Protein AF-A0A7C9G826-F1 (afdb_monomer)

Mean predicted aligned error: 15.51 Å

Radius of gyration: 28.63 Å; Cα contacts (8 Å, |Δi|>4): 179; chains: 1; bounding box: 63×24×76 Å

Sequence (197 aa):
MINAVAIVKDGANTIVIVPDIDTANALAKRHKQSFIIEIPADADFIADGRWAPYRPDFEHLQIDPSLKNYFWIKTVESVHAEILNERLAALSIYTDSLYQPSQAKYSEAERQSWITQEREAEAWLGDSSISTPVIDLYCNDDKTRFCQKVLDKARKHKSSLFIVAASQRVRGALESFSLDDLYHADIQLMLQGELNA

pLDDT: mean 71.68, std 17.46, range [33.0, 95.5]

Secondary structure (DSSP, 8-state):
---EEEEE-SSS-EEEEESSHHHHHHHHHHSSSEEEEE--TT---EETTEE-------TTS---HHHHHHHHHHHHHHHHHHHHHHHHHHHHHHHHHHHHHHHTT--HHHHHHHHHHHHHHHHHHH-TTS--HHHHTT-SS-HHHHHHHHHHHHHHHHHHHHHHHHHHHHHHHHHH--HHHHHH--HHHHHHHHHH-

Foldseek 3Di:
DQFKKKFAPPVVRDTDGDRDDVVNVVRCVVRVDMDMQGCPPVQQDDDPNDTDRRQGPCVPPPDDPVVSVVVVVVSQVVLLVVLLVVLLVVLVVVLCVLQVVPPVPDDPVRLVLLVLLLVLLVVCVVPVPDDRVSLVVPDPDDSPVSSVVSNVVNVVNVLSVQSVVLSVVVSVVSVVDRSRCSVVDDSVVSSVVSSVD

Solvent-accessible surface area (backbone atoms only — not comparable to full-atom values): 11409 Å² total; per-residue (Å²): 123,73,37,18,34,23,38,35,59,78,88,78,60,50,75,47,82,30,63,34,55,68,60,22,49,54,51,34,71,74,31,93,46,50,50,76,48,78,47,60,97,68,42,82,47,63,60,94,89,41,86,45,80,66,71,78,86,51,86,89,47,98,64,59,69,70,56,57,53,49,51,52,52,53,52,53,53,51,53,40,53,51,52,49,50,52,53,52,49,52,43,50,54,52,49,44,68,72,37,48,82,66,52,82,77,58,53,71,68,55,55,55,49,42,58,54,40,33,54,36,28,55,47,29,75,75,37,78,85,53,84,38,77,69,50,61,76,74,52,89,72,63,55,69,65,46,30,53,52,43,44,56,51,43,50,56,51,52,55,48,54,46,52,57,55,32,48,54,53,51,49,58,50,58,77,69,47,52,65,71,52,56,74,70,58,52,61,66,60,53,48,51,50,53,74,75,109

Structure (mmCIF, N/CA/C/O backbone):
data_AF-A0A7C9G826-F1
#
_entry.id   AF-A0A7C9G826-F1
#
loop_
_atom_site.group_PDB
_atom_site.id
_atom_site.type_symbol
_atom_site.label_atom_id
_atom_site.label_alt_id
_atom_site.label_comp_id
_atom_site.label_asym_id
_atom_site.label_entity_id
_atom_site.label_seq_id
_atom_site.pdbx_PDB_ins_code
_atom_site.Cartn_x
_atom_site.Cartn_y
_atom_site.Cartn_z
_atom_site.occupancy
_atom_site.B_iso_or_equiv
_atom_site.auth_seq_id
_atom_site.auth_comp_id
_atom_site.auth_asym_id
_atom_site.auth_atom_id
_atom_site.pdbx_PDB_model_num
ATOM 1 N N . MET A 1 1 ? 19.368 9.281 -17.470 1.00 44.78 1 MET A N 1
ATOM 2 C CA . MET A 1 1 ? 19.317 9.282 -18.943 1.00 44.78 1 MET A CA 1
ATOM 3 C C . MET A 1 1 ? 20.609 8.661 -19.450 1.00 44.78 1 MET A C 1
ATOM 5 O O . MET A 1 1 ? 21.672 9.153 -19.090 1.00 44.78 1 MET A O 1
ATOM 9 N N . ILE A 1 2 ? 20.521 7.517 -20.133 1.00 43.50 2 ILE A N 1
ATOM 10 C CA . ILE A 1 2 ? 21.661 6.845 -20.776 1.00 43.50 2 ILE A CA 1
ATOM 11 C C . ILE A 1 2 ? 21.684 7.353 -22.215 1.00 43.50 2 ILE A C 1
ATOM 13 O O . ILE A 1 2 ? 20.773 7.035 -22.972 1.00 43.50 2 ILE A O 1
ATOM 17 N N . ASN A 1 3 ? 22.688 8.147 -22.581 1.00 49.38 3 ASN A N 1
ATOM 18 C CA . ASN A 1 3 ? 22.673 8.854 -23.868 1.00 49.38 3 ASN A CA 1
ATOM 19 C C . ASN A 1 3 ? 23.533 8.181 -24.953 1.00 49.38 3 ASN A C 1
ATOM 21 O O . ASN A 1 3 ? 23.462 8.569 -26.118 1.00 49.38 3 ASN A O 1
ATOM 25 N N . ALA A 1 4 ? 24.359 7.187 -24.605 1.00 48.25 4 ALA A N 1
ATOM 26 C CA . ALA A 1 4 ? 25.207 6.502 -25.578 1.00 48.25 4 ALA A CA 1
ATOM 27 C C . ALA A 1 4 ? 25.626 5.098 -25.121 1.00 48.25 4 ALA A C 1
ATOM 29 O O . ALA A 1 4 ? 25.754 4.817 -23.928 1.00 48.25 4 ALA A O 1
ATOM 30 N N . VAL A 1 5 ? 25.919 4.217 -26.080 1.00 54.06 5 VAL A N 1
ATOM 31 C CA . VAL A 1 5 ? 26.577 2.933 -25.798 1.00 54.06 5 VAL A CA 1
ATOM 32 C C . VAL A 1 5 ? 27.839 2.777 -26.636 1.00 54.06 5 VAL A C 1
ATOM 34 O O . VAL A 1 5 ? 27.819 3.016 -27.843 1.00 54.06 5 VAL A O 1
ATOM 37 N N . ALA A 1 6 ? 28.930 2.348 -25.992 1.00 53.56 6 ALA A N 1
ATOM 38 C CA . ALA A 1 6 ? 30.190 2.023 -26.645 1.00 53.56 6 ALA A CA 1
ATOM 39 C C . ALA A 1 6 ? 30.375 0.501 -26.718 1.00 53.56 6 ALA A C 1
ATOM 41 O O . ALA A 1 6 ? 30.421 -0.197 -25.703 1.00 53.56 6 ALA A O 1
ATOM 42 N N . ILE A 1 7 ? 30.523 -0.027 -27.931 1.00 54.25 7 ILE A N 1
ATOM 43 C CA . ILE A 1 7 ? 30.938 -1.417 -28.148 1.00 54.25 7 ILE A CA 1
ATOM 44 C C . ILE A 1 7 ? 32.453 -1.422 -28.271 1.00 54.25 7 ILE A C 1
ATOM 46 O O . ILE A 1 7 ? 32.988 -0.768 -29.161 1.00 54.25 7 ILE A O 1
ATOM 50 N N . VAL A 1 8 ? 33.145 -2.159 -27.407 1.00 55.09 8 VAL A N 1
ATOM 51 C CA . VAL A 1 8 ? 34.603 -2.282 -27.418 1.00 55.09 8 VAL A CA 1
ATOM 52 C C . VAL A 1 8 ? 34.980 -3.664 -27.941 1.00 55.09 8 VAL A C 1
ATOM 54 O O . VAL A 1 8 ? 34.687 -4.687 -27.326 1.00 55.09 8 VAL A O 1
ATOM 57 N N . LYS A 1 9 ? 35.664 -3.720 -29.085 1.00 48.25 9 LYS A N 1
ATOM 58 C CA . LYS A 1 9 ? 36.158 -4.984 -29.640 1.00 48.25 9 LYS A CA 1
ATOM 59 C C . LYS A 1 9 ? 37.538 -5.303 -29.064 1.00 48.25 9 LYS A C 1
ATOM 61 O O . LYS A 1 9 ? 38.561 -4.881 -29.593 1.00 48.25 9 LYS A O 1
ATOM 66 N N . ASP A 1 10 ? 37.560 -6.043 -27.960 1.00 51.84 10 ASP A N 1
ATOM 67 C CA . ASP A 1 10 ? 38.765 -6.494 -27.239 1.00 51.84 10 ASP A CA 1
ATOM 68 C C . ASP A 1 10 ? 39.050 -8.003 -27.392 1.00 51.84 10 ASP A C 1
ATOM 70 O O . ASP A 1 10 ? 39.809 -8.583 -26.621 1.00 51.84 10 ASP A O 1
ATOM 74 N N . GLY A 1 11 ? 38.452 -8.654 -28.395 1.00 49.28 11 GLY A N 1
ATOM 75 C CA . GLY A 1 11 ? 38.518 -10.109 -28.578 1.00 49.28 11 GLY A CA 1
ATOM 76 C C . GLY A 1 11 ? 37.380 -10.871 -27.889 1.00 49.28 11 GLY A C 1
ATOM 77 O O . GLY A 1 11 ? 37.080 -11.980 -28.321 1.00 49.28 11 GLY A O 1
ATOM 78 N N . ALA A 1 12 ? 36.687 -10.258 -26.920 1.00 48.97 12 ALA A N 1
ATOM 79 C CA . ALA A 1 12 ? 35.451 -10.771 -26.319 1.00 48.97 12 ALA A CA 1
ATOM 80 C C . ALA A 1 12 ? 34.194 -9.979 -26.739 1.00 48.97 12 ALA A C 1
ATOM 82 O O . ALA A 1 12 ? 33.084 -10.371 -26.391 1.00 48.97 12 ALA A O 1
ATOM 83 N N . ASN A 1 13 ? 34.355 -8.897 -27.517 1.00 52.72 13 ASN A N 1
ATOM 84 C CA . ASN A 1 13 ? 33.285 -7.950 -27.868 1.00 52.72 13 ASN A CA 1
ATOM 85 C C . ASN A 1 13 ? 32.560 -7.417 -26.616 1.00 52.72 13 ASN A C 1
ATOM 87 O O . ASN A 1 13 ? 31.335 -7.491 -26.508 1.00 52.72 13 ASN A O 1
ATOM 91 N N . THR A 1 14 ? 33.325 -6.887 -25.661 1.00 51.38 14 THR A N 1
ATOM 92 C CA . THR A 1 14 ? 32.799 -6.300 -24.425 1.00 51.38 14 THR A CA 1
ATOM 93 C C . THR A 1 14 ? 31.937 -5.059 -24.709 1.00 51.38 14 THR A C 1
ATOM 95 O O . THR A 1 14 ? 32.368 -4.108 -25.365 1.00 51.38 14 THR A O 1
ATOM 98 N N . ILE A 1 15 ? 30.705 -5.047 -24.191 1.00 52.44 15 ILE A N 1
ATOM 99 C CA . ILE A 1 15 ? 29.785 -3.904 -24.291 1.00 52.44 15 ILE A CA 1
ATOM 100 C C . ILE A 1 15 ? 29.909 -3.044 -23.032 1.00 52.44 15 ILE A C 1
ATOM 102 O O . ILE A 1 15 ? 29.761 -3.553 -21.920 1.00 52.44 15 ILE A O 1
ATOM 106 N N . VAL A 1 16 ? 30.128 -1.737 -23.205 1.00 54.34 16 VAL A N 1
ATOM 107 C CA . VAL A 1 16 ? 30.194 -0.764 -22.108 1.00 54.34 16 VAL A CA 1
ATOM 108 C C . VAL A 1 16 ? 29.085 0.272 -22.287 1.00 54.34 16 VAL A C 1
ATOM 110 O O . VAL A 1 16 ? 29.124 1.102 -23.196 1.00 54.34 16 VAL A O 1
ATOM 113 N N . ILE A 1 17 ? 28.080 0.213 -21.411 1.00 54.16 17 ILE A N 1
ATOM 114 C CA . ILE A 1 17 ? 27.020 1.226 -21.328 1.00 54.16 17 ILE A CA 1
ATOM 115 C C . ILE A 1 17 ? 27.593 2.439 -20.602 1.00 54.16 17 ILE A C 1
ATOM 117 O O . ILE A 1 17 ? 28.195 2.291 -19.537 1.00 54.16 17 ILE A O 1
ATOM 121 N N . VAL A 1 18 ? 27.414 3.628 -21.172 1.00 52.69 18 VAL A N 1
ATOM 122 C CA . VAL A 1 18 ? 27.967 4.864 -20.621 1.00 52.69 18 VAL A CA 1
ATOM 123 C C . VAL A 1 18 ? 26.900 5.940 -20.472 1.00 52.69 18 VAL A C 1
ATOM 125 O O . VAL A 1 18 ? 25.925 5.955 -21.219 1.00 52.69 18 VAL A O 1
ATOM 128 N N . PRO A 1 19 ? 27.055 6.838 -19.487 1.00 47.78 19 PRO A N 1
ATOM 129 C CA . PRO A 1 19 ? 26.051 7.861 -19.218 1.00 47.78 19 PRO A CA 1
ATOM 130 C C . PRO A 1 19 ? 25.924 8.885 -20.357 1.00 47.78 19 PRO A C 1
ATOM 132 O O . PRO A 1 19 ? 24.833 9.404 -20.584 1.00 47.78 19 PRO A O 1
ATOM 135 N N . ASP A 1 20 ? 27.002 9.148 -21.099 1.00 59.31 20 ASP A N 1
ATOM 136 C CA . ASP A 1 20 ? 27.064 10.210 -22.104 1.00 59.31 20 ASP A CA 1
ATOM 137 C C . ASP A 1 20 ? 27.985 9.877 -23.293 1.00 59.31 20 ASP A C 1
ATOM 139 O O . ASP A 1 20 ? 28.811 8.956 -23.255 1.00 59.31 20 ASP A O 1
ATOM 143 N N . ILE A 1 21 ? 27.824 10.653 -24.369 1.00 55.41 21 ILE A N 1
ATOM 144 C CA . ILE A 1 21 ? 28.549 10.470 -25.627 1.00 55.41 21 ILE A CA 1
ATOM 145 C C . ILE A 1 21 ? 30.038 10.804 -25.529 1.00 55.41 21 ILE A C 1
ATOM 147 O O . ILE A 1 21 ? 30.848 10.199 -26.231 1.00 55.41 21 ILE A O 1
ATOM 151 N N . ASP A 1 22 ? 30.435 11.711 -24.640 1.00 62.19 22 ASP A N 1
ATOM 152 C CA . ASP A 1 22 ? 31.842 12.068 -24.456 1.00 62.19 22 ASP A CA 1
ATOM 153 C C . ASP A 1 22 ? 32.608 10.902 -23.821 1.00 62.19 22 ASP A C 1
ATOM 155 O O . ASP A 1 22 ? 33.714 10.554 -24.249 1.00 62.19 22 ASP A O 1
ATOM 159 N N . THR A 1 23 ? 31.973 10.210 -22.875 1.00 61.72 23 THR A N 1
ATOM 160 C CA . THR A 1 23 ? 32.468 8.973 -22.271 1.00 61.72 23 THR A CA 1
ATOM 161 C C . THR A 1 23 ? 32.511 7.835 -23.297 1.00 61.72 23 THR A C 1
ATOM 163 O O . THR A 1 23 ? 33.499 7.091 -23.348 1.00 61.72 23 THR A O 1
ATOM 166 N N . ALA A 1 24 ? 31.501 7.728 -24.172 1.00 59.22 24 ALA A N 1
ATOM 167 C CA . ALA A 1 24 ? 31.500 6.764 -25.277 1.00 59.22 24 ALA A CA 1
ATOM 168 C C . ALA A 1 24 ? 32.670 7.010 -26.242 1.00 59.22 24 ALA A C 1
ATOM 170 O O . ALA A 1 24 ? 33.410 6.084 -26.571 1.00 59.22 24 ALA A O 1
ATOM 171 N N . ASN A 1 25 ? 32.889 8.269 -26.629 1.00 59.47 25 ASN A N 1
ATOM 172 C CA . ASN A 1 25 ? 33.986 8.711 -27.488 1.00 59.47 25 ASN A CA 1
ATOM 173 C C . ASN A 1 25 ? 35.361 8.460 -26.855 1.00 59.47 25 ASN A C 1
ATOM 175 O O . ASN A 1 25 ? 36.290 8.020 -27.536 1.00 59.47 25 ASN A O 1
ATOM 179 N N . ALA A 1 26 ? 35.510 8.702 -25.551 1.00 65.06 26 ALA A N 1
ATOM 180 C CA . ALA A 1 26 ? 36.754 8.455 -24.828 1.00 65.06 26 ALA A CA 1
ATOM 181 C C . ALA A 1 26 ? 37.111 6.959 -24.783 1.00 65.06 26 ALA A C 1
ATOM 183 O O . ALA A 1 26 ? 38.264 6.588 -25.031 1.00 65.06 26 ALA A O 1
ATOM 184 N N . LEU A 1 27 ? 36.125 6.092 -24.527 1.00 62.62 27 LEU A N 1
ATOM 185 C CA . LEU A 1 27 ? 36.290 4.637 -24.612 1.00 62.62 27 LEU A CA 1
ATOM 186 C C . LEU A 1 27 ? 36.588 4.199 -26.040 1.00 62.62 27 LEU A C 1
ATOM 188 O O . LEU A 1 27 ? 37.510 3.415 -26.263 1.00 62.62 27 LEU A O 1
ATOM 192 N N . ALA A 1 28 ? 35.870 4.750 -27.013 1.00 61.28 28 ALA A N 1
ATOM 193 C CA . ALA A 1 28 ? 36.056 4.401 -28.405 1.00 61.28 28 ALA A CA 1
ATOM 194 C C . ALA A 1 28 ? 37.467 4.752 -28.903 1.00 61.28 28 ALA A C 1
ATOM 196 O O . ALA A 1 28 ? 38.166 3.946 -29.512 1.00 61.28 28 ALA A O 1
ATOM 197 N N . LYS A 1 29 ? 37.967 5.930 -28.532 1.00 64.62 29 LYS A N 1
ATOM 198 C CA . LYS A 1 29 ? 39.334 6.365 -28.836 1.00 64.62 29 LYS A CA 1
ATOM 199 C C . LYS A 1 29 ? 40.396 5.491 -28.161 1.00 64.62 29 LYS A C 1
ATOM 201 O O . LYS A 1 29 ? 41.462 5.264 -28.735 1.00 64.62 29 LYS A O 1
ATOM 206 N N . ARG A 1 30 ? 40.118 4.995 -26.950 1.00 62.09 30 ARG A N 1
ATOM 207 C CA . ARG A 1 30 ? 40.999 4.075 -26.212 1.00 62.09 30 ARG A CA 1
ATOM 208 C C . ARG A 1 30 ? 41.028 2.681 -26.843 1.00 62.09 30 ARG A C 1
ATOM 210 O O . ARG A 1 30 ? 42.069 2.024 -26.822 1.00 62.09 30 ARG A O 1
ATOM 217 N N . HIS A 1 31 ? 39.921 2.256 -27.442 1.00 56.81 31 HIS A N 1
ATOM 218 C CA . HIS A 1 31 ? 39.753 0.945 -28.053 1.00 56.81 31 HIS A CA 1
ATOM 219 C C . HIS A 1 31 ? 39.588 1.078 -29.573 1.00 56.81 31 HIS A C 1
ATOM 221 O O . HIS A 1 31 ? 38.489 1.282 -30.075 1.00 56.81 31 HIS A O 1
ATOM 227 N N . LYS A 1 32 ? 40.701 0.921 -30.308 1.00 51.78 32 LYS A N 1
ATOM 228 C CA . LYS A 1 32 ? 40.872 1.155 -31.765 1.00 51.78 32 LYS A CA 1
ATOM 229 C C . LYS A 1 32 ? 39.821 0.528 -32.708 1.00 51.78 32 LYS A C 1
ATOM 231 O O . LYS A 1 32 ? 39.832 0.836 -33.895 1.00 51.78 32 LYS A O 1
ATOM 236 N N . GLN A 1 33 ? 38.961 -0.361 -32.217 1.00 51.94 33 GLN A N 1
ATOM 237 C CA . GLN A 1 33 ? 37.772 -0.865 -32.902 1.00 51.94 33 GLN A CA 1
ATOM 238 C C . GLN A 1 33 ? 36.585 -0.749 -31.951 1.00 51.94 33 GLN A C 1
ATOM 240 O O . GLN A 1 33 ? 36.406 -1.570 -31.049 1.00 51.94 33 GLN A O 1
ATOM 245 N N . SER A 1 34 ? 35.799 0.298 -32.143 1.00 54.25 34 SER A N 1
ATOM 246 C CA . SER A 1 34 ? 34.652 0.594 -31.304 1.00 54.25 34 SER A CA 1
ATOM 247 C C . SER A 1 34 ? 33.561 1.289 -32.098 1.00 54.25 34 SER A C 1
ATOM 249 O O . SER A 1 34 ? 33.833 1.994 -33.069 1.00 54.25 34 SER A O 1
ATOM 251 N N . PHE A 1 35 ? 32.321 1.039 -31.694 1.00 54.59 35 PHE A N 1
ATOM 252 C CA . PHE A 1 35 ? 31.133 1.621 -32.304 1.00 54.59 35 PHE A CA 1
ATOM 253 C C . PHE A 1 35 ? 30.379 2.395 -31.238 1.00 54.59 35 PHE A C 1
ATOM 255 O O . PHE A 1 35 ? 30.210 1.898 -30.122 1.00 54.59 35 PHE A O 1
ATOM 262 N N . ILE A 1 36 ? 29.949 3.599 -31.595 1.00 54.94 36 ILE A N 1
ATOM 263 C CA . ILE A 1 36 ? 29.118 4.444 -30.749 1.00 54.94 36 ILE A CA 1
ATOM 264 C C . ILE A 1 36 ? 27.722 4.397 -31.336 1.00 54.94 36 ILE A C 1
ATOM 266 O O . ILE A 1 36 ? 27.535 4.688 -32.516 1.00 54.94 36 ILE A O 1
ATOM 270 N N . ILE A 1 37 ? 26.764 3.986 -30.517 1.00 53.88 37 ILE A N 1
ATOM 271 C CA . ILE A 1 37 ? 25.349 4.065 -30.856 1.00 53.88 37 ILE A CA 1
ATOM 272 C C . ILE A 1 37 ? 24.789 5.224 -30.050 1.00 53.88 37 ILE A C 1
ATOM 274 O O . ILE A 1 37 ? 24.731 5.163 -28.818 1.00 53.88 37 ILE A O 1
ATOM 278 N N . GLU A 1 38 ? 24.423 6.281 -30.763 1.00 49.22 38 GLU A N 1
ATOM 279 C CA . GLU A 1 38 ? 23.630 7.372 -30.217 1.00 49.22 38 GLU A CA 1
ATOM 280 C C . GLU A 1 38 ? 22.211 6.863 -29.987 1.00 49.22 38 GLU A C 1
ATOM 282 O O . GLU A 1 38 ? 21.555 6.359 -30.903 1.00 49.22 38 GLU A O 1
ATOM 287 N N . ILE A 1 39 ? 21.752 6.959 -28.741 1.00 51.81 39 ILE A N 1
ATOM 288 C CA . ILE A 1 39 ? 20.338 6.799 -28.430 1.00 51.81 39 ILE A CA 1
ATOM 289 C C . ILE A 1 39 ? 19.761 8.212 -28.523 1.00 51.81 39 ILE A C 1
ATOM 291 O O . ILE A 1 39 ? 20.206 9.075 -27.762 1.00 51.81 39 ILE A O 1
ATOM 295 N N . PRO A 1 40 ? 18.843 8.491 -29.467 1.00 46.50 40 PRO A N 1
ATOM 296 C CA . PRO A 1 40 ? 18.210 9.797 -29.548 1.00 46.50 40 PRO A CA 1
ATOM 297 C C . PRO A 1 40 ? 17.613 10.153 -28.187 1.00 46.50 40 PRO A C 1
ATOM 299 O O . PRO A 1 40 ? 17.002 9.300 -27.546 1.00 46.50 40 PRO A O 1
ATOM 302 N N . ALA A 1 41 ? 17.747 11.410 -27.760 1.00 46.88 41 ALA A N 1
ATOM 303 C CA . ALA A 1 41 ? 17.080 11.889 -26.545 1.00 46.88 41 ALA A CA 1
ATOM 304 C C . ALA A 1 41 ? 15.548 11.702 -26.619 1.00 46.88 41 ALA A C 1
ATOM 306 O O . ALA A 1 41 ? 14.884 11.618 -25.591 1.00 46.88 41 ALA A O 1
ATOM 307 N N . ASP A 1 42 ? 15.034 11.562 -27.846 1.00 44.19 42 ASP A N 1
ATOM 308 C CA . ASP A 1 42 ? 13.628 11.428 -28.215 1.00 44.19 42 ASP A CA 1
ATOM 309 C C . ASP A 1 42 ? 13.282 9.981 -28.633 1.00 44.19 42 ASP A C 1
ATOM 311 O O . ASP A 1 42 ? 12.337 9.752 -29.386 1.00 44.19 42 ASP A O 1
ATOM 315 N N . ALA A 1 43 ? 14.071 8.988 -28.200 1.00 47.47 43 ALA A N 1
ATOM 316 C CA . ALA A 1 43 ? 13.865 7.563 -28.495 1.00 47.47 43 ALA A CA 1
ATOM 317 C C . ALA A 1 43 ? 12.495 7.015 -28.020 1.00 47.47 43 ALA A C 1
ATOM 319 O O . ALA A 1 43 ? 12.125 5.886 -28.341 1.00 47.47 43 ALA A O 1
ATOM 320 N N . ASP A 1 44 ? 11.704 7.831 -27.333 1.00 44.41 44 ASP A N 1
ATOM 321 C CA . ASP A 1 44 ? 10.298 7.603 -27.023 1.00 44.41 44 ASP A CA 1
ATOM 322 C C . ASP A 1 44 ? 9.418 7.789 -28.278 1.00 44.41 44 ASP A C 1
ATOM 324 O O . ASP A 1 44 ? 8.599 8.706 -28.367 1.00 44.41 44 ASP A O 1
ATOM 328 N N . PHE A 1 45 ? 9.567 6.927 -29.288 1.00 44.41 45 PHE A N 1
ATOM 329 C CA . PHE A 1 45 ? 8.661 6.947 -30.438 1.00 44.41 45 PHE A CA 1
ATOM 330 C C . PHE A 1 45 ? 7.406 6.109 -30.172 1.00 44.41 45 PHE A C 1
ATOM 332 O O . PHE A 1 45 ? 7.407 4.878 -30.197 1.00 44.41 45 PHE A O 1
ATOM 339 N N . ILE A 1 46 ? 6.292 6.817 -29.984 1.00 41.09 46 ILE A N 1
ATOM 340 C CA . ILE A 1 46 ? 4.939 6.286 -30.133 1.00 41.09 46 ILE A CA 1
ATOM 341 C C . ILE A 1 46 ? 4.664 6.156 -31.637 1.00 41.09 46 ILE A C 1
ATOM 343 O O . ILE A 1 46 ? 4.444 7.157 -32.320 1.00 41.09 46 ILE A O 1
ATOM 347 N N . ALA A 1 47 ? 4.643 4.930 -32.157 1.00 33.00 47 ALA A N 1
ATOM 348 C CA . ALA A 1 47 ? 4.033 4.641 -33.452 1.00 33.00 47 ALA A CA 1
ATOM 349 C C . ALA A 1 47 ? 2.603 4.134 -33.195 1.00 33.00 47 ALA A C 1
ATOM 351 O O . ALA A 1 47 ? 2.396 3.192 -32.434 1.00 33.00 47 ALA A O 1
ATOM 352 N N . ASP A 1 48 ? 1.599 4.791 -33.781 1.00 35.53 48 ASP A N 1
ATOM 353 C CA . ASP A 1 48 ? 0.179 4.398 -33.714 1.00 35.53 48 ASP A CA 1
ATOM 354 C C . ASP A 1 48 ? -0.466 4.355 -32.311 1.00 35.53 48 ASP A C 1
ATOM 356 O O . ASP A 1 48 ? -1.418 3.611 -32.068 1.00 35.53 48 ASP A O 1
ATOM 360 N N . GLY A 1 49 ? 0.019 5.163 -31.365 1.00 35.31 49 GLY A N 1
ATOM 361 C CA . GLY A 1 49 ? -0.523 5.192 -29.999 1.00 35.31 49 GLY A CA 1
ATOM 362 C C . GLY A 1 49 ? -0.093 4.005 -29.130 1.00 35.31 49 GLY A C 1
ATOM 363 O O . GLY A 1 49 ? -0.612 3.851 -28.027 1.00 35.31 49 GLY A O 1
ATOM 364 N N . ARG A 1 50 ? 0.852 3.179 -29.602 1.00 38.03 50 ARG A N 1
ATOM 365 C CA . ARG A 1 50 ? 1.494 2.109 -28.829 1.00 38.03 50 ARG A CA 1
ATOM 366 C C . ARG A 1 50 ? 2.976 2.414 -28.669 1.00 38.03 50 ARG A C 1
ATOM 368 O O . ARG A 1 50 ? 3.630 2.873 -29.605 1.00 38.03 50 ARG A O 1
ATOM 375 N N . TRP A 1 51 ? 3.498 2.175 -27.473 1.00 41.44 51 TRP A N 1
ATOM 376 C CA . TRP A 1 51 ? 4.922 2.324 -27.206 1.00 41.44 51 TRP A CA 1
ATOM 377 C C . TRP A 1 51 ? 5.672 1.180 -27.892 1.00 41.44 51 TRP A C 1
ATOM 379 O O . TRP A 1 51 ? 5.422 0.008 -27.614 1.00 41.44 51 TRP A O 1
ATOM 389 N N . ALA A 1 52 ? 6.574 1.514 -28.809 1.00 43.72 52 ALA A N 1
ATOM 390 C CA . ALA A 1 52 ? 7.542 0.572 -29.343 1.00 43.72 52 ALA A CA 1
ATOM 391 C C . ALA A 1 52 ? 8.898 0.964 -28.748 1.00 43.72 52 ALA A C 1
ATOM 393 O O . ALA A 1 52 ? 9.297 2.115 -28.921 1.00 43.72 52 ALA A O 1
ATOM 394 N N . PRO A 1 53 ? 9.617 0.063 -28.051 1.00 47.53 53 PRO A N 1
ATOM 395 C CA . PRO A 1 53 ? 10.953 0.401 -27.587 1.00 47.53 53 PRO A CA 1
ATOM 396 C C . PRO A 1 53 ? 11.787 0.811 -28.802 1.00 47.53 53 PRO A C 1
ATOM 398 O O . PRO A 1 53 ? 11.726 0.142 -29.839 1.00 47.53 53 PRO A O 1
ATOM 401 N N . TYR A 1 54 ? 12.537 1.913 -28.702 1.00 46.19 54 TYR A N 1
ATOM 402 C CA . TYR A 1 54 ? 13.444 2.321 -29.770 1.00 46.19 54 TYR A CA 1
ATOM 403 C C . TYR A 1 54 ? 14.333 1.145 -30.129 1.00 46.19 54 TYR A C 1
ATOM 405 O O . TYR A 1 54 ? 15.118 0.663 -29.310 1.00 46.19 54 TYR A O 1
ATOM 413 N N . ARG A 1 55 ? 14.174 0.655 -31.355 1.00 50.41 55 ARG A N 1
ATOM 414 C CA . ARG A 1 55 ? 15.075 -0.326 -31.930 1.00 50.41 55 ARG A CA 1
ATOM 415 C C . ARG A 1 55 ? 16.160 0.486 -32.618 1.00 50.41 55 ARG A C 1
ATOM 417 O O . ARG A 1 55 ? 15.859 1.077 -33.654 1.00 50.41 55 ARG A O 1
ATOM 424 N N . PRO A 1 56 ? 17.387 0.545 -32.070 1.00 52.78 56 PRO A N 1
ATOM 425 C CA . PRO A 1 56 ? 18.464 1.227 -32.758 1.00 52.78 56 PRO A CA 1
ATOM 426 C C . PRO A 1 56 ? 18.597 0.615 -34.148 1.00 52.78 56 PRO A C 1
ATOM 428 O O . PRO A 1 56 ? 18.567 -0.614 -34.293 1.00 52.78 56 PRO A O 1
ATOM 431 N N . ASP A 1 57 ? 18.687 1.460 -35.169 1.00 53.69 57 ASP A N 1
ATOM 432 C CA . ASP A 1 57 ? 18.931 0.968 -36.513 1.00 53.69 57 ASP A CA 1
ATOM 433 C C . ASP A 1 57 ? 20.360 0.412 -36.562 1.00 53.69 57 ASP A C 1
ATOM 435 O O . ASP A 1 57 ? 21.358 1.127 -36.569 1.00 53.69 57 ASP A O 1
ATOM 439 N N . PHE A 1 58 ? 20.446 -0.914 -36.513 1.00 53.69 58 PHE A N 1
ATOM 440 C CA . PHE A 1 58 ? 21.696 -1.645 -36.622 1.00 53.69 58 PHE A CA 1
ATOM 441 C C . PHE A 1 58 ? 21.943 -2.135 -38.055 1.00 53.69 58 PHE A C 1
ATOM 443 O O . PHE A 1 58 ? 22.867 -2.928 -38.250 1.00 53.69 58 PHE A O 1
ATOM 450 N N . GLU A 1 59 ? 21.107 -1.794 -39.043 1.00 53.66 59 GLU A N 1
ATOM 451 C CA . GLU A 1 59 ? 21.193 -2.349 -40.406 1.00 53.66 59 GLU A CA 1
ATOM 452 C C . GLU A 1 59 ? 22.490 -1.941 -41.106 1.00 53.66 59 GLU A C 1
ATOM 454 O O . GLU A 1 59 ? 23.090 -2.734 -41.831 1.00 53.66 59 GLU A O 1
ATOM 459 N N . HIS A 1 60 ? 22.984 -0.746 -40.800 1.00 48.75 60 HIS A N 1
ATOM 460 C CA . HIS A 1 60 ? 24.238 -0.206 -41.316 1.00 48.75 60 HIS A CA 1
ATOM 461 C C . HIS A 1 60 ? 25.467 -0.581 -40.465 1.00 48.75 60 HIS A C 1
ATOM 463 O O . HIS A 1 60 ? 26.606 -0.321 -40.859 1.00 48.75 60 HIS A O 1
ATOM 469 N N . LEU A 1 61 ? 25.265 -1.245 -39.323 1.00 48.31 61 LEU A N 1
ATOM 470 C CA . LEU A 1 61 ? 26.333 -1.697 -38.436 1.00 48.31 61 LEU A CA 1
ATOM 471 C C . LEU A 1 61 ? 26.569 -3.207 -38.618 1.00 48.31 61 LEU A C 1
ATOM 473 O O . LEU A 1 61 ? 25.685 -4.035 -38.370 1.00 48.31 61 LEU A O 1
ATOM 477 N N . GLN A 1 62 ? 27.797 -3.584 -39.000 1.00 53.09 62 GLN A N 1
ATOM 478 C CA . GLN A 1 62 ? 28.269 -4.979 -39.005 1.00 53.09 62 GLN A CA 1
ATOM 479 C C . GLN A 1 62 ? 28.503 -5.479 -37.565 1.00 53.09 62 GLN A C 1
ATOM 481 O O . GLN A 1 62 ? 29.621 -5.792 -37.159 1.00 53.09 62 GLN A O 1
ATOM 486 N N . ILE A 1 63 ? 27.434 -5.505 -36.771 1.00 54.38 63 ILE A N 1
ATOM 487 C CA . ILE A 1 63 ? 27.399 -6.045 -35.412 1.00 54.38 63 ILE A CA 1
ATOM 488 C C . ILE A 1 63 ? 26.899 -7.487 -35.476 1.00 54.38 63 ILE A C 1
ATOM 490 O O . ILE A 1 63 ? 25.994 -7.811 -36.248 1.00 54.38 63 ILE A O 1
ATOM 494 N N . ASP A 1 64 ? 27.483 -8.340 -34.640 1.00 53.03 64 ASP A N 1
ATOM 495 C CA . ASP A 1 64 ? 27.053 -9.722 -34.455 1.00 53.03 64 ASP A CA 1
ATOM 496 C C . ASP A 1 64 ? 25.547 -9.786 -34.097 1.00 53.03 64 ASP A C 1
ATOM 498 O O . ASP A 1 64 ? 25.105 -9.074 -33.187 1.00 53.03 64 ASP A O 1
ATOM 502 N N . PRO A 1 65 ? 24.734 -10.620 -34.773 1.00 55.38 65 PRO A N 1
ATOM 503 C CA . PRO A 1 65 ? 23.312 -10.782 -34.463 1.00 55.38 65 PRO A CA 1
ATOM 504 C C . PRO A 1 65 ? 23.016 -11.103 -32.989 1.00 55.38 65 PRO A C 1
ATOM 506 O O . PRO A 1 65 ? 21.995 -10.659 -32.461 1.00 55.38 65 PRO A O 1
ATOM 509 N N . SER A 1 66 ? 23.908 -11.829 -32.307 1.00 49.44 66 SER A N 1
ATOM 510 C CA . SER A 1 66 ? 23.774 -12.145 -30.879 1.00 49.44 66 SER A CA 1
ATOM 511 C C . SER A 1 66 ? 23.880 -10.899 -29.994 1.00 49.44 66 SER A C 1
ATOM 513 O O . SER A 1 66 ? 23.115 -10.751 -29.040 1.00 49.44 66 SER A O 1
ATOM 515 N N . LEU A 1 67 ? 24.749 -9.953 -30.362 1.00 53.03 67 LEU A N 1
ATOM 516 C CA . LEU A 1 67 ? 24.881 -8.671 -29.676 1.00 53.03 67 LEU A CA 1
ATOM 517 C C . LEU A 1 67 ? 23.651 -7.795 -29.940 1.00 53.03 67 LEU A C 1
ATOM 519 O O . LEU A 1 67 ? 23.135 -7.206 -28.997 1.00 53.03 67 LEU A O 1
ATOM 523 N N . LYS A 1 68 ? 23.113 -7.769 -31.172 1.00 55.16 68 LYS A N 1
ATOM 524 C CA . LYS A 1 68 ? 21.872 -7.026 -31.497 1.00 55.16 68 LYS A CA 1
ATOM 525 C C . LYS A 1 68 ? 20.689 -7.470 -30.627 1.00 55.16 68 LYS A C 1
ATOM 527 O O . LYS A 1 68 ? 19.960 -6.630 -30.105 1.00 55.16 68 LYS A O 1
ATOM 532 N N . ASN A 1 69 ? 20.524 -8.780 -30.441 1.00 54.06 69 ASN A N 1
ATOM 533 C CA . ASN A 1 69 ? 19.479 -9.327 -29.571 1.00 54.06 69 ASN A CA 1
ATOM 534 C C . ASN A 1 69 ? 19.720 -8.986 -28.094 1.00 54.06 69 ASN A C 1
ATOM 536 O O . ASN A 1 69 ? 18.787 -8.620 -27.387 1.00 54.06 69 ASN A O 1
ATOM 540 N N . TYR A 1 70 ? 20.971 -9.064 -27.637 1.00 54.59 70 TYR A N 1
ATOM 541 C CA . TYR A 1 70 ? 21.339 -8.698 -26.270 1.00 54.59 70 TYR A CA 1
ATOM 542 C C . TYR A 1 70 ? 21.054 -7.217 -25.962 1.00 54.59 70 TYR A C 1
ATOM 544 O O . TYR A 1 70 ? 20.487 -6.913 -24.914 1.00 54.59 70 TYR A O 1
ATOM 552 N N . PHE A 1 71 ? 21.378 -6.307 -26.889 1.00 57.00 71 PHE A N 1
ATOM 553 C CA . PHE A 1 71 ? 21.057 -4.879 -26.788 1.00 57.00 71 PHE A CA 1
ATOM 554 C C . PHE A 1 71 ? 19.564 -4.642 -26.600 1.00 57.00 71 PHE A C 1
ATOM 556 O O . PHE A 1 71 ? 19.161 -3.960 -25.664 1.00 57.00 71 PHE A O 1
ATOM 563 N N . TRP A 1 72 ? 18.754 -5.251 -27.463 1.00 59.00 72 TRP A N 1
ATOM 564 C CA . TRP A 1 72 ? 17.305 -5.127 -27.400 1.00 59.00 72 TRP A CA 1
ATOM 565 C C . TRP A 1 72 ? 16.741 -5.593 -26.053 1.00 59.00 72 TRP A C 1
ATOM 567 O O . TRP A 1 72 ? 15.970 -4.871 -25.426 1.00 59.00 72 TRP A O 1
ATOM 577 N N . ILE A 1 73 ? 17.182 -6.759 -25.570 1.00 58.84 73 ILE A N 1
ATOM 578 C CA . ILE A 1 73 ? 16.753 -7.304 -24.275 1.00 58.84 73 ILE A CA 1
ATOM 579 C C . ILE A 1 73 ? 17.125 -6.347 -23.138 1.00 58.84 73 ILE A C 1
ATOM 581 O O . ILE A 1 73 ? 16.277 -6.027 -22.311 1.00 58.84 73 ILE A O 1
ATOM 585 N N . LYS A 1 74 ? 18.363 -5.838 -23.116 1.00 62.00 74 LYS A N 1
ATOM 586 C CA . LYS A 1 74 ? 18.827 -4.925 -22.061 1.00 62.00 74 LYS A CA 1
ATOM 587 C C . LYS A 1 74 ? 18.086 -3.591 -22.057 1.00 62.00 74 LYS A C 1
ATOM 589 O O . LYS A 1 74 ? 17.782 -3.075 -20.985 1.00 62.00 74 LYS A O 1
ATOM 594 N N . THR A 1 75 ? 17.771 -3.047 -23.230 1.00 63.66 75 THR A N 1
ATOM 595 C CA . THR A 1 75 ? 16.961 -1.829 -23.345 1.00 63.66 75 THR A CA 1
ATOM 596 C C . THR A 1 75 ? 15.549 -2.064 -22.812 1.00 63.66 75 THR A C 1
ATOM 598 O O . THR A 1 75 ? 15.079 -1.280 -21.994 1.00 63.66 75 THR A O 1
ATOM 601 N N . VAL A 1 76 ? 14.900 -3.167 -23.195 1.00 62.19 76 VAL A N 1
ATOM 602 C CA . VAL A 1 76 ? 13.556 -3.517 -22.705 1.00 62.19 76 VAL A CA 1
ATOM 603 C C . VAL A 1 76 ? 13.547 -3.734 -21.187 1.00 62.19 76 VAL A C 1
ATOM 605 O O . VAL A 1 76 ? 12.658 -3.222 -20.513 1.00 62.19 76 VAL A O 1
ATOM 608 N N . GLU A 1 77 ? 14.547 -4.426 -20.6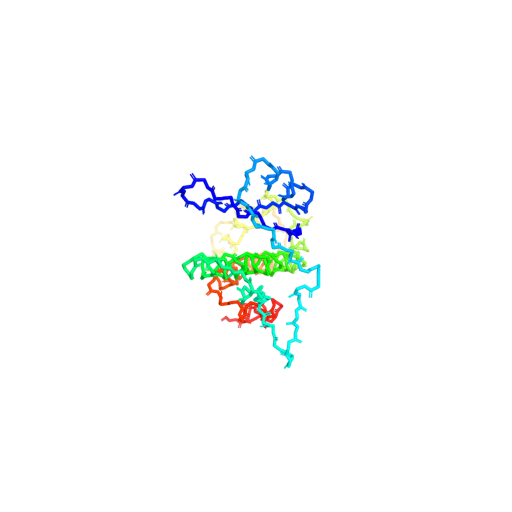31 1.00 68.94 77 GLU A N 1
ATOM 609 C CA . GLU A 1 77 ? 14.706 -4.604 -19.177 1.00 68.94 77 GLU A CA 1
ATOM 610 C C . GLU A 1 77 ? 14.864 -3.262 -18.444 1.00 68.94 77 GLU A C 1
ATOM 612 O O . GLU A 1 77 ? 14.261 -3.055 -17.393 1.00 68.94 77 GLU A O 1
ATOM 617 N N . SER A 1 78 ? 15.654 -2.336 -18.998 1.00 69.81 78 SER A N 1
ATOM 618 C CA . SER A 1 78 ? 15.864 -1.011 -18.405 1.00 69.81 78 SER A CA 1
ATOM 619 C C . SER A 1 78 ? 14.584 -0.176 -18.397 1.00 69.81 78 SER A C 1
ATOM 621 O O . SER A 1 78 ? 14.269 0.438 -17.381 1.00 69.81 78 SER A O 1
ATOM 623 N N . VAL A 1 79 ? 13.846 -0.163 -19.510 1.00 66.69 79 VAL A N 1
ATOM 624 C CA . VAL A 1 79 ? 12.580 0.578 -19.627 1.00 66.69 79 VAL A CA 1
ATOM 625 C C . VAL A 1 79 ? 11.522 -0.020 -18.697 1.00 66.69 79 VAL A C 1
ATOM 627 O O . VAL A 1 79 ? 10.822 0.714 -18.003 1.00 66.69 79 VAL A O 1
ATOM 630 N N . HIS A 1 80 ? 11.447 -1.353 -18.611 1.00 77.19 80 HIS A N 1
ATOM 631 C CA . HIS A 1 80 ? 10.567 -2.039 -17.660 1.00 77.19 80 HIS A CA 1
ATOM 632 C C . HIS A 1 80 ? 10.859 -1.622 -16.217 1.00 77.19 80 HIS A C 1
ATOM 634 O O . HIS A 1 80 ? 9.943 -1.227 -15.497 1.00 77.19 80 HIS A O 1
ATOM 640 N N . ALA A 1 81 ? 12.135 -1.619 -15.821 1.00 72.06 81 ALA A N 1
ATOM 641 C CA . ALA A 1 81 ? 12.542 -1.203 -14.483 1.00 72.06 81 ALA A CA 1
ATOM 642 C C . ALA A 1 81 ? 12.208 0.270 -14.189 1.00 72.06 81 ALA A C 1
ATOM 644 O O . ALA A 1 81 ? 11.813 0.598 -13.069 1.00 72.06 81 ALA A O 1
ATOM 645 N N . GLU A 1 82 ? 12.355 1.165 -15.167 1.00 77.06 82 GLU A N 1
ATOM 646 C CA . GLU A 1 82 ? 12.034 2.587 -15.012 1.00 77.06 82 GLU A CA 1
ATOM 647 C C . GLU A 1 82 ? 10.539 2.810 -14.750 1.00 77.06 82 GLU A C 1
ATOM 649 O O . GLU A 1 82 ? 10.176 3.432 -13.749 1.00 77.06 82 GLU A O 1
ATOM 654 N N . ILE A 1 83 ? 9.672 2.214 -15.571 1.00 75.06 83 ILE A N 1
ATOM 655 C CA . ILE A 1 83 ? 8.215 2.337 -15.415 1.00 75.06 83 ILE A CA 1
ATOM 656 C C . ILE A 1 83 ? 7.751 1.655 -14.135 1.00 75.06 83 ILE A C 1
ATOM 658 O O . ILE A 1 83 ? 6.924 2.209 -13.412 1.00 75.06 83 ILE A O 1
ATOM 662 N N . LEU A 1 84 ? 8.289 0.475 -13.811 1.00 85.44 84 LEU A N 1
ATOM 663 C CA . LEU A 1 84 ? 7.979 -0.197 -12.553 1.00 85.44 84 LEU A CA 1
ATOM 664 C C . LEU A 1 84 ? 8.288 0.722 -11.366 1.00 85.44 84 LEU A C 1
ATOM 666 O O . LEU A 1 84 ? 7.445 0.891 -10.487 1.00 85.44 84 LEU A O 1
ATOM 670 N N . ASN A 1 85 ? 9.453 1.373 -11.355 1.00 83.88 85 ASN A N 1
ATOM 671 C CA . ASN A 1 85 ? 9.816 2.310 -10.294 1.00 83.88 85 ASN A CA 1
ATOM 672 C C . ASN A 1 85 ? 8.878 3.525 -10.236 1.00 83.88 85 ASN A C 1
ATOM 674 O O . ASN A 1 85 ? 8.488 3.930 -9.140 1.00 83.88 85 ASN A O 1
ATOM 678 N N . GLU A 1 86 ? 8.467 4.076 -11.381 1.00 83.75 86 GLU A N 1
ATOM 679 C CA . GLU A 1 86 ? 7.472 5.154 -11.439 1.00 83.75 86 GLU A CA 1
ATOM 680 C C . GLU A 1 86 ? 6.131 4.712 -10.826 1.00 83.75 86 GLU A C 1
ATOM 682 O O . GLU A 1 86 ? 5.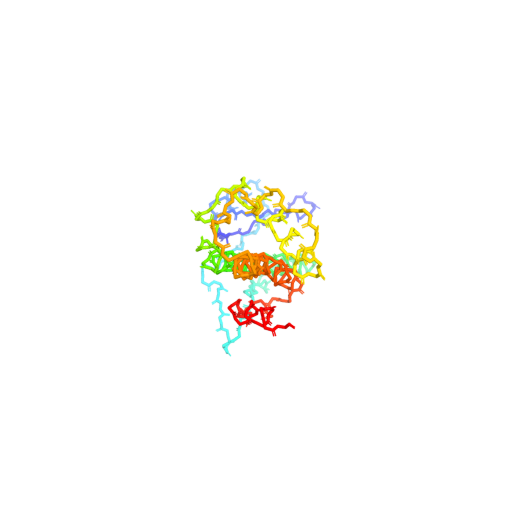562 5.403 -9.975 1.00 83.75 86 GLU A O 1
ATOM 687 N N . ARG A 1 87 ? 5.645 3.522 -11.197 1.00 87.50 87 ARG A N 1
ATOM 688 C CA . ARG A 1 87 ? 4.396 2.943 -10.682 1.00 87.50 87 ARG A CA 1
ATOM 689 C C . ARG A 1 87 ? 4.470 2.648 -9.185 1.00 87.50 87 ARG A C 1
ATOM 691 O O . ARG A 1 87 ? 3.528 2.954 -8.453 1.00 87.50 87 ARG A O 1
ATOM 698 N N . LEU A 1 88 ? 5.597 2.128 -8.701 1.00 91.12 88 LEU A N 1
ATOM 699 C CA . LEU A 1 88 ? 5.833 1.901 -7.273 1.00 91.12 88 LEU A CA 1
ATOM 700 C C . LEU A 1 88 ? 5.917 3.213 -6.482 1.00 91.12 88 LEU A C 1
ATOM 702 O O . LEU A 1 88 ? 5.409 3.280 -5.359 1.00 91.12 88 LEU A O 1
ATOM 706 N N . ALA A 1 89 ? 6.504 4.266 -7.057 1.00 88.88 89 ALA A N 1
ATOM 707 C CA . ALA A 1 89 ? 6.522 5.594 -6.450 1.00 88.88 89 ALA A CA 1
ATOM 708 C C . ALA A 1 89 ? 5.105 6.180 -6.351 1.00 88.88 89 ALA A C 1
ATOM 710 O O . ALA A 1 89 ? 4.710 6.652 -5.282 1.00 88.88 89 ALA A O 1
ATOM 711 N N . ALA A 1 90 ? 4.306 6.076 -7.417 1.00 89.56 90 ALA A N 1
ATOM 712 C CA . ALA A 1 90 ? 2.904 6.489 -7.409 1.00 89.56 90 ALA A CA 1
ATOM 713 C C . ALA A 1 90 ? 2.080 5.717 -6.362 1.00 89.56 90 ALA A C 1
ATOM 715 O O . ALA A 1 90 ? 1.300 6.320 -5.621 1.00 89.56 90 ALA A O 1
ATOM 716 N N . LEU A 1 91 ? 2.301 4.402 -6.237 1.00 92.75 91 LEU A N 1
ATOM 717 C CA . LEU A 1 91 ? 1.669 3.568 -5.211 1.00 92.75 91 LEU A CA 1
ATOM 718 C C . LEU A 1 91 ? 2.047 4.023 -3.802 1.00 92.75 91 LEU A C 1
ATOM 720 O O . LEU A 1 91 ? 1.172 4.098 -2.939 1.00 92.75 91 LEU A O 1
ATOM 724 N N . SER A 1 92 ? 3.318 4.357 -3.566 1.00 91.19 92 SER A N 1
ATOM 725 C CA . SER A 1 92 ? 3.772 4.887 -2.276 1.00 91.19 92 SER A CA 1
ATOM 726 C C . SER A 1 92 ? 3.066 6.197 -1.937 1.00 91.19 92 SER A C 1
ATOM 728 O O . SER A 1 92 ? 2.473 6.303 -0.868 1.00 91.19 92 SER A O 1
ATOM 730 N N . ILE A 1 93 ? 3.056 7.162 -2.864 1.00 90.25 93 ILE A N 1
ATOM 731 C CA . ILE A 1 93 ? 2.417 8.472 -2.670 1.00 90.25 93 ILE A CA 1
ATOM 732 C C . ILE A 1 93 ? 0.926 8.306 -2.359 1.00 90.25 93 ILE A C 1
ATOM 734 O O . ILE A 1 93 ? 0.404 8.926 -1.430 1.00 90.25 93 ILE A O 1
ATOM 738 N N . TYR A 1 94 ? 0.230 7.456 -3.117 1.00 88.69 94 TYR A N 1
ATOM 739 C CA . TYR A 1 94 ? -1.201 7.255 -2.924 1.00 88.69 94 TYR A CA 1
ATOM 740 C C . TYR A 1 94 ? -1.503 6.522 -1.611 1.00 88.69 94 TYR A C 1
ATOM 742 O O . TYR A 1 94 ? -2.379 6.953 -0.859 1.00 88.69 94 TYR A O 1
ATOM 750 N N . THR A 1 95 ? -0.721 5.493 -1.273 1.00 89.06 95 THR A N 1
ATOM 751 C CA . THR A 1 95 ? -0.802 4.801 0.024 1.00 89.06 95 THR A CA 1
ATOM 752 C C . THR A 1 95 ? -0.610 5.786 1.173 1.00 89.06 95 THR A C 1
ATOM 754 O O . THR A 1 95 ? -1.438 5.828 2.079 1.00 89.06 95 THR A O 1
ATOM 757 N N . ASP A 1 96 ? 0.426 6.625 1.114 1.00 85.00 96 ASP A N 1
ATOM 758 C CA . ASP A 1 96 ? 0.707 7.627 2.141 1.00 85.00 96 ASP A CA 1
ATOM 759 C C . ASP A 1 96 ? -0.424 8.650 2.257 1.00 85.00 96 ASP A C 1
ATOM 761 O O . ASP A 1 96 ? -0.803 9.009 3.369 1.00 85.00 96 ASP A O 1
ATOM 765 N N . SER A 1 97 ? -1.034 9.073 1.147 1.00 85.81 97 SER A N 1
ATOM 766 C CA . SER A 1 97 ? -2.173 10.001 1.181 1.00 85.81 97 SER A CA 1
ATOM 767 C C . SER A 1 97 ? -3.396 9.425 1.910 1.00 85.81 97 SER A C 1
ATOM 769 O O . SER A 1 97 ? -4.095 10.149 2.622 1.00 85.81 97 SER A O 1
ATOM 771 N N . LEU A 1 98 ? -3.624 8.113 1.792 1.00 81.19 98 LEU A N 1
ATOM 772 C CA . LEU A 1 98 ? -4.703 7.403 2.481 1.00 81.19 98 LEU A CA 1
ATOM 773 C C . LEU A 1 98 ? -4.323 7.050 3.930 1.00 81.19 98 LEU A C 1
ATOM 775 O O . LEU A 1 98 ? -5.186 6.996 4.808 1.00 81.19 98 LEU A O 1
ATOM 779 N N . TYR A 1 99 ? -3.033 6.826 4.193 1.00 76.50 99 TYR A N 1
ATOM 780 C CA . TYR A 1 99 ? -2.524 6.300 5.458 1.00 76.50 99 TYR A CA 1
ATOM 781 C C . TYR A 1 99 ? -2.053 7.378 6.451 1.00 76.50 99 TYR A C 1
ATOM 783 O O . TYR A 1 99 ? -2.354 7.276 7.645 1.00 76.50 99 TYR A O 1
ATOM 791 N N . GLN A 1 100 ? -1.379 8.445 6.006 1.00 67.50 100 GLN A N 1
ATOM 792 C CA . GLN A 1 100 ? -0.866 9.530 6.863 1.00 67.50 100 GLN A CA 1
ATOM 793 C C . GLN A 1 100 ? -1.923 10.213 7.745 1.00 67.50 100 GLN A C 1
ATOM 795 O O . GLN A 1 100 ? -1.609 10.47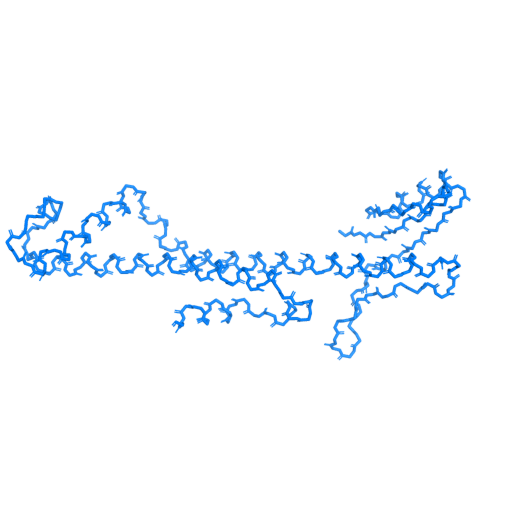7 8.913 1.00 67.50 100 GLN A O 1
ATOM 800 N N . PRO A 1 101 ? -3.175 10.442 7.292 1.00 62.78 101 PRO A N 1
ATOM 801 C CA . PRO A 1 101 ? -4.220 10.991 8.157 1.00 62.78 101 PRO A CA 1
ATOM 802 C C . PRO A 1 101 ? -4.483 10.136 9.409 1.00 62.78 101 PRO A C 1
ATOM 804 O O . PRO A 1 101 ? -4.979 10.646 10.414 1.00 62.78 101 PRO A O 1
ATOM 807 N N . SER A 1 102 ? -4.141 8.841 9.366 1.00 59.31 102 SER A N 1
ATOM 808 C CA . SER A 1 102 ? -4.345 7.892 10.465 1.00 59.31 102 SER A CA 1
ATOM 809 C C . SER A 1 102 ? -3.142 7.761 11.414 1.00 59.31 102 SER A C 1
ATOM 811 O O . SER A 1 102 ? -3.346 7.583 12.616 1.00 59.31 102 SER A O 1
ATOM 813 N N . GLN A 1 103 ? -1.901 7.885 10.917 1.00 59.75 103 GLN A N 1
ATOM 814 C CA . GLN A 1 103 ? -0.685 7.683 11.721 1.00 59.75 103 GLN A CA 1
ATOM 815 C C . GLN A 1 103 ? -0.197 8.926 12.461 1.00 59.75 103 GLN A C 1
ATOM 817 O O . GLN A 1 103 ? 0.255 8.803 13.598 1.00 59.75 103 GLN A O 1
ATOM 822 N N . ALA A 1 104 ? -0.301 10.115 11.860 1.00 57.53 104 ALA A N 1
ATOM 823 C CA . ALA A 1 104 ? 0.263 11.341 12.437 1.00 57.53 104 ALA A CA 1
ATOM 824 C C . ALA A 1 104 ? -0.414 11.772 13.753 1.00 57.53 104 ALA A C 1
ATOM 826 O O . ALA A 1 104 ? 0.034 12.701 14.421 1.00 57.53 104 ALA A O 1
ATOM 827 N N . LYS A 1 105 ? -1.513 11.113 14.121 1.00 63.41 105 LYS A N 1
ATOM 828 C CA . LYS A 1 105 ? -2.372 11.519 15.226 1.00 63.41 105 LYS A CA 1
ATOM 829 C C . LYS A 1 105 ? -2.096 10.766 16.532 1.00 63.41 105 LYS A C 1
ATOM 831 O O . LYS A 1 105 ? -2.554 11.238 17.566 1.00 63.41 105 LYS A O 1
ATOM 836 N N . TYR A 1 106 ? -1.377 9.635 16.499 1.00 69.31 106 TYR A N 1
ATOM 837 C CA . TYR A 1 106 ? -1.246 8.746 17.662 1.00 69.31 106 TYR A CA 1
ATOM 838 C C . TYR A 1 106 ? 0.134 8.083 17.766 1.00 69.31 106 TYR A C 1
ATOM 840 O O . TYR A 1 106 ? 0.664 7.544 16.791 1.00 69.31 106 TYR A O 1
ATOM 848 N N . SER A 1 107 ? 0.696 8.093 18.972 1.00 78.69 107 SER A N 1
ATOM 849 C CA . SER A 1 107 ? 1.968 7.457 19.330 1.00 78.69 107 SER A CA 1
ATOM 850 C C . SER A 1 107 ? 1.904 5.921 19.286 1.00 78.69 107 SER A C 1
ATOM 852 O O . SER A 1 107 ? 0.831 5.322 19.347 1.00 78.69 107 SER A O 1
ATOM 854 N N . GLU A 1 108 ? 3.065 5.259 19.227 1.00 74.06 108 GLU A N 1
ATOM 855 C CA . GLU A 1 108 ? 3.148 3.788 19.294 1.00 74.06 108 GLU A CA 1
ATOM 856 C C . GLU A 1 108 ? 2.544 3.232 20.594 1.00 74.06 108 GLU A C 1
ATOM 858 O O . GLU A 1 108 ? 1.818 2.240 20.577 1.00 74.06 108 GLU A O 1
ATOM 863 N N . ALA A 1 109 ? 2.759 3.925 21.716 1.00 78.75 109 ALA A N 1
ATOM 864 C CA . ALA A 1 109 ? 2.163 3.562 22.999 1.00 78.75 109 ALA A CA 1
ATOM 865 C C . ALA A 1 109 ? 0.624 3.639 22.967 1.00 78.75 109 ALA A C 1
ATOM 867 O O . ALA A 1 109 ? -0.053 2.767 23.513 1.00 78.75 109 ALA A O 1
ATOM 868 N N . GLU A 1 110 ? 0.057 4.647 22.295 1.00 77.12 110 GLU A N 1
ATOM 869 C CA . GLU A 1 110 ? -1.394 4.755 22.117 1.00 77.12 110 GLU A CA 1
ATOM 870 C C . GLU A 1 110 ? -1.953 3.635 21.241 1.00 77.12 110 GLU A C 1
ATOM 872 O O . GLU A 1 110 ? -2.994 3.074 21.583 1.00 77.12 110 GLU A O 1
ATOM 877 N N . ARG A 1 111 ? -1.260 3.267 20.157 1.00 76.19 111 ARG A N 1
ATOM 878 C CA . ARG A 1 111 ? -1.662 2.138 19.303 1.00 76.19 111 ARG A CA 1
ATOM 879 C C . ARG A 1 111 ? -1.691 0.828 20.084 1.00 76.19 111 ARG A C 1
ATOM 881 O O . ARG A 1 111 ? -2.678 0.097 20.018 1.00 76.19 111 ARG A O 1
ATOM 888 N N . GLN A 1 112 ? -0.656 0.571 20.882 1.00 77.88 112 GLN A N 1
ATOM 889 C CA . GLN A 1 112 ? -0.583 -0.642 21.693 1.00 77.88 112 GLN A CA 1
ATOM 890 C C . GLN A 1 112 ? -1.661 -0.675 22.783 1.00 77.88 112 GLN A C 1
ATOM 892 O O . GLN A 1 112 ? -2.247 -1.724 23.049 1.00 77.88 112 GLN A O 1
ATOM 897 N N . SER A 1 113 ? -1.980 0.484 23.367 1.00 82.62 113 SER A N 1
ATOM 898 C CA . SER A 1 113 ? -3.084 0.622 24.319 1.00 82.62 113 SER A CA 1
ATOM 899 C C . SER A 1 113 ? -4.432 0.254 23.690 1.00 82.62 113 SER A C 1
ATOM 901 O O . SER A 1 113 ? -5.248 -0.400 24.337 1.00 82.62 113 SER A O 1
ATOM 903 N N . TRP A 1 114 ? -4.664 0.578 22.413 1.00 81.94 114 TRP A N 1
ATOM 904 C CA . TRP A 1 114 ? -5.916 0.218 21.737 1.00 81.94 114 TRP A CA 1
ATOM 905 C C . TRP A 1 114 ? -6.083 -1.279 21.520 1.00 81.94 114 TRP A C 1
ATOM 907 O O . TRP A 1 114 ? -7.203 -1.759 21.628 1.00 81.94 114 TRP A O 1
ATOM 917 N N . ILE A 1 115 ? -5.004 -2.020 21.253 1.00 82.69 115 ILE A N 1
ATOM 918 C CA . ILE A 1 115 ? -5.074 -3.483 21.108 1.00 82.69 115 ILE A CA 1
ATOM 919 C C . ILE A 1 115 ? -5.530 -4.121 22.426 1.00 82.69 115 ILE A C 1
ATOM 921 O O . ILE A 1 115 ? -6.370 -5.021 22.429 1.00 82.69 115 ILE A O 1
ATOM 925 N N . THR A 1 116 ? -5.010 -3.637 23.555 1.00 88.31 116 THR A N 1
ATOM 926 C CA . THR A 1 116 ? -5.421 -4.113 24.883 1.00 88.31 116 THR A CA 1
ATOM 927 C C . THR A 1 116 ? -6.863 -3.715 25.197 1.00 88.31 116 THR A C 1
ATOM 929 O O . THR A 1 116 ? -7.648 -4.564 25.614 1.00 88.31 116 THR A O 1
ATOM 932 N N . GLN A 1 117 ? -7.241 -2.459 24.933 1.00 89.31 117 GLN A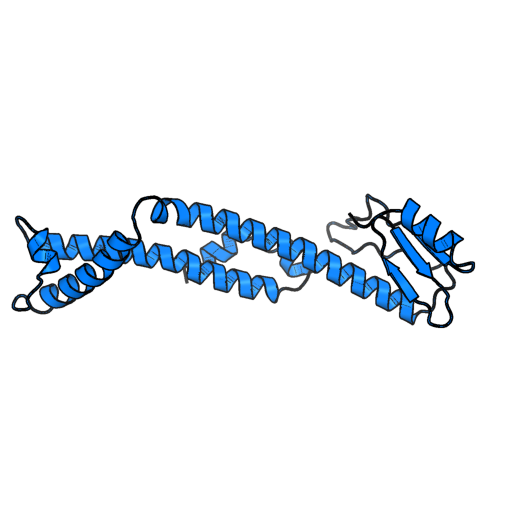 N 1
ATOM 933 C CA . GLN A 1 117 ? -8.612 -1.975 25.132 1.00 89.31 117 GLN A CA 1
ATOM 934 C C . GLN A 1 117 ? -9.624 -2.714 24.245 1.00 89.31 117 GLN A C 1
ATOM 936 O O . GLN A 1 117 ? -10.726 -2.998 24.695 1.00 89.31 117 GLN A O 1
ATOM 941 N N . GLU A 1 118 ? -9.266 -3.052 23.003 1.00 91.56 118 GLU A N 1
ATOM 942 C CA . GLU A 1 118 ? -10.119 -3.825 22.097 1.00 91.56 118 GLU A CA 1
ATOM 943 C C . GLU A 1 118 ? -10.422 -5.210 22.675 1.00 91.56 118 GLU A C 1
ATOM 945 O O . GLU A 1 118 ? -11.588 -5.579 22.777 1.00 91.56 118 GLU A O 1
ATOM 950 N N . ARG A 1 119 ? -9.394 -5.940 23.128 1.00 90.75 119 ARG A N 1
ATOM 951 C CA . ARG A 1 119 ? -9.567 -7.270 23.738 1.00 90.75 119 ARG A CA 1
ATOM 952 C C . ARG A 1 119 ? -10.430 -7.224 24.994 1.00 90.75 119 ARG A C 1
ATOM 954 O O . ARG A 1 119 ? -11.287 -8.082 25.178 1.00 90.75 119 ARG A O 1
ATOM 961 N N . GLU A 1 120 ? -10.209 -6.228 25.851 1.00 93.50 120 GLU A N 1
ATOM 962 C CA . GLU A 1 120 ? -11.033 -6.026 27.046 1.00 93.50 120 GLU A CA 1
ATOM 963 C C . GLU A 1 120 ? -12.488 -5.697 26.685 1.00 93.50 120 GLU A C 1
ATOM 965 O O . GLU A 1 120 ? -13.408 -6.233 27.300 1.00 93.50 120 GLU A O 1
ATOM 970 N N . ALA A 1 121 ? -12.708 -4.862 25.665 1.00 92.00 121 ALA A N 1
ATOM 971 C CA . ALA A 1 121 ? -14.042 -4.478 25.218 1.00 92.00 121 ALA A CA 1
ATOM 972 C C . ALA A 1 121 ? -14.802 -5.664 24.607 1.00 92.00 121 ALA A C 1
ATOM 974 O O . ALA A 1 121 ? -15.980 -5.843 24.911 1.00 92.00 121 ALA A O 1
ATOM 975 N N . GLU A 1 122 ? -14.142 -6.482 23.778 1.00 93.25 122 GLU A N 1
ATOM 976 C CA . GLU A 1 122 ? -14.717 -7.714 23.219 1.00 93.25 122 GLU A CA 1
ATOM 977 C C . GLU A 1 122 ? -15.097 -8.700 24.327 1.00 93.25 122 GLU A C 1
ATOM 979 O O . GLU A 1 122 ? -16.214 -9.219 24.332 1.00 93.25 122 GLU A O 1
ATOM 984 N N . ALA A 1 123 ? -14.196 -8.922 25.290 1.00 92.00 123 ALA A N 1
ATOM 985 C CA . ALA A 1 123 ? -14.435 -9.842 26.393 1.00 92.00 123 ALA A CA 1
ATOM 986 C C . ALA A 1 123 ? -15.606 -9.379 27.273 1.00 92.00 123 ALA A C 1
ATOM 988 O O . ALA A 1 123 ? -16.513 -10.161 27.540 1.00 92.00 123 ALA A O 1
ATOM 989 N N . TRP A 1 124 ? -15.642 -8.100 27.655 1.00 95.50 124 TRP A N 1
ATOM 990 C CA . TRP A 1 124 ? -16.699 -7.565 28.515 1.00 95.50 124 TRP A CA 1
ATOM 991 C C . TRP A 1 124 ? -18.071 -7.508 27.837 1.00 95.50 124 TRP A C 1
ATOM 993 O O . TRP A 1 124 ? -19.089 -7.748 28.479 1.00 95.50 124 TRP A O 1
ATOM 1003 N N . LEU A 1 125 ? -18.122 -7.204 26.535 1.00 92.56 125 LEU A N 1
ATOM 1004 C CA . LEU A 1 125 ? -19.378 -7.245 25.780 1.00 92.56 125 LEU A CA 1
ATOM 1005 C C . LEU A 1 125 ? -19.891 -8.680 25.579 1.00 92.56 125 LEU A C 1
ATOM 1007 O O . LEU A 1 125 ? -21.097 -8.866 25.424 1.00 92.56 125 LEU A O 1
ATOM 1011 N N . GLY A 1 126 ? -19.000 -9.678 25.580 1.00 91.38 126 GLY A N 1
ATOM 1012 C CA . GLY A 1 126 ? -19.364 -11.096 25.588 1.00 91.38 126 GLY A CA 1
ATOM 1013 C C . GLY A 1 126 ? -19.811 -11.598 26.965 1.00 91.38 126 GLY A C 1
ATOM 1014 O O . GLY A 1 126 ? -20.740 -12.398 27.051 1.00 91.38 126 GLY A O 1
ATOM 1015 N N . ASP A 1 127 ? -19.177 -11.110 28.031 1.00 93.75 127 ASP A N 1
ATOM 1016 C CA . ASP A 1 127 ? -19.504 -11.420 29.421 1.00 93.75 127 ASP A CA 1
ATOM 1017 C C . ASP A 1 127 ? -19.162 -10.231 30.334 1.00 93.75 127 ASP A C 1
ATOM 1019 O O . ASP A 1 127 ? -17.998 -9.937 30.620 1.00 93.75 127 ASP A O 1
ATOM 1023 N N . SER A 1 128 ? -20.200 -9.569 30.852 1.00 91.25 128 SER A N 1
ATOM 1024 C CA . SER A 1 128 ? -20.056 -8.365 31.677 1.00 91.25 128 SER A CA 1
ATOM 1025 C C . SER A 1 128 ? -19.405 -8.609 33.045 1.00 91.25 128 SER A C 1
ATOM 1027 O O . SER A 1 128 ? -19.157 -7.647 33.775 1.00 91.25 128 SER A O 1
ATOM 1029 N N . SER A 1 129 ? -19.160 -9.870 33.420 1.00 92.06 129 SER A N 1
ATOM 1030 C CA . SER A 1 129 ? -18.433 -10.240 34.638 1.00 92.06 129 SER A CA 1
ATOM 1031 C C . SER A 1 129 ? -16.907 -10.212 34.480 1.00 92.06 129 SER A C 1
ATOM 1033 O O . SER A 1 129 ? -16.187 -10.242 35.481 1.00 92.06 129 SER A O 1
ATOM 1035 N N . ILE A 1 130 ? -16.397 -10.118 33.246 1.00 92.88 130 ILE A N 1
ATOM 1036 C CA . ILE A 1 130 ? -14.958 -10.091 32.970 1.00 92.88 130 ILE A CA 1
ATOM 1037 C C . ILE A 1 130 ? -14.341 -8.758 33.420 1.00 92.88 130 ILE A C 1
ATOM 1039 O O . ILE A 1 130 ? -14.880 -7.679 33.185 1.00 92.88 130 ILE A O 1
ATOM 1043 N N . SER A 1 131 ? -13.177 -8.827 34.070 1.00 90.25 131 SER A N 1
ATOM 1044 C CA . SER A 1 131 ? -12.423 -7.643 34.498 1.00 90.25 131 SER A CA 1
ATOM 1045 C C . SER A 1 131 ? -11.796 -6.913 33.306 1.00 90.25 131 SER A C 1
ATOM 1047 O O . SER A 1 131 ? -11.222 -7.551 32.424 1.00 90.25 131 SER A O 1
ATOM 1049 N N . THR A 1 132 ? -11.858 -5.580 33.303 1.00 91.44 132 THR A N 1
ATOM 1050 C CA . THR A 1 132 ? -11.296 -4.734 32.236 1.00 91.44 132 THR A CA 1
ATOM 1051 C C . THR A 1 132 ? -10.472 -3.588 32.830 1.00 91.44 132 THR A C 1
ATOM 1053 O O . THR A 1 132 ? -10.896 -2.427 32.800 1.00 91.44 132 THR A O 1
ATOM 1056 N N . PRO A 1 133 ? -9.315 -3.894 33.435 1.00 90.56 133 PRO A N 1
ATOM 1057 C CA . PRO A 1 133 ? -8.541 -2.920 34.193 1.00 90.56 133 PRO A CA 1
ATOM 1058 C C . PRO A 1 133 ? -8.088 -1.724 33.353 1.00 90.56 133 PRO A C 1
ATOM 1060 O O . PRO A 1 133 ? -7.936 -0.641 33.907 1.00 90.56 133 PRO A O 1
ATOM 1063 N N . VAL A 1 134 ? -7.885 -1.871 32.039 1.00 89.38 134 VAL A N 1
ATOM 1064 C CA . VAL A 1 134 ? -7.528 -0.735 31.182 1.00 89.38 134 VAL A CA 1
ATOM 1065 C C . VAL A 1 134 ? -8.757 0.107 30.858 1.00 89.38 134 VAL A C 1
ATOM 1067 O O . VAL A 1 134 ? -8.691 1.326 30.977 1.00 89.38 134 VAL A O 1
ATOM 1070 N N . ILE A 1 135 ? -9.887 -0.498 30.489 1.00 89.62 135 ILE A N 1
ATOM 1071 C CA . ILE A 1 135 ? -11.133 0.244 30.223 1.00 89.62 135 ILE A CA 1
ATOM 1072 C C . ILE A 1 135 ? -11.614 0.993 31.469 1.00 89.62 135 ILE A C 1
ATOM 1074 O O . ILE A 1 135 ? -12.029 2.147 31.356 1.00 89.62 135 ILE A O 1
ATOM 1078 N N . ASP A 1 136 ? -11.507 0.381 32.647 1.00 91.12 136 ASP A N 1
ATOM 1079 C CA . ASP A 1 136 ? -11.967 0.959 33.915 1.00 91.12 136 ASP A CA 1
ATOM 1080 C C . ASP A 1 136 ? -11.172 2.210 34.324 1.00 91.12 136 ASP A C 1
ATOM 1082 O O . ASP A 1 136 ? -11.698 3.064 35.032 1.00 91.12 136 ASP A O 1
ATOM 1086 N N . LEU A 1 137 ? -9.938 2.383 33.829 1.00 87.56 137 LEU A N 1
ATOM 1087 C CA . LEU A 1 137 ? -9.152 3.607 34.041 1.00 87.56 137 LEU A CA 1
ATOM 1088 C C . LEU A 1 137 ? -9.685 4.815 33.257 1.00 87.56 137 LEU A C 1
ATOM 1090 O O . LEU A 1 137 ? -9.390 5.955 33.616 1.00 87.56 137 LEU A O 1
ATOM 1094 N N . TYR A 1 138 ? -10.423 4.581 32.170 1.00 84.56 138 TYR A N 1
ATOM 1095 C CA . TYR A 1 138 ? -10.878 5.630 31.249 1.00 84.56 138 TYR A CA 1
ATOM 1096 C C . TYR A 1 138 ? -12.404 5.765 31.182 1.00 84.56 138 TYR A C 1
ATOM 1098 O O . TYR A 1 138 ? -12.914 6.782 30.703 1.00 84.56 138 TYR A O 1
ATOM 1106 N N . CYS A 1 139 ? -13.142 4.747 31.623 1.00 87.56 139 CYS A N 1
ATOM 1107 C CA . CYS A 1 139 ? -14.593 4.716 31.591 1.00 87.56 139 CYS A CA 1
ATOM 1108 C C . CYS A 1 139 ? -15.184 5.367 32.848 1.00 87.56 139 CYS A C 1
ATOM 1110 O O . CYS A 1 139 ? -15.178 4.775 33.921 1.00 87.56 139 CYS A O 1
ATOM 1112 N N . ASN A 1 140 ? -15.758 6.562 32.694 1.00 83.00 140 ASN A N 1
ATOM 1113 C CA . ASN A 1 140 ? -16.347 7.311 33.812 1.00 83.00 140 ASN A CA 1
ATOM 1114 C C . ASN A 1 140 ? -17.861 7.108 33.992 1.00 83.00 140 ASN A C 1
ATOM 1116 O O . ASN A 1 140 ? -18.382 7.477 35.034 1.00 83.00 140 ASN A O 1
ATOM 1120 N N . ASP A 1 141 ? -18.557 6.546 32.997 1.00 79.69 141 ASP A N 1
ATOM 1121 C CA . ASP A 1 141 ? -20.022 6.408 33.000 1.00 79.69 141 ASP A CA 1
ATOM 1122 C C . ASP A 1 141 ? -20.450 5.048 32.403 1.00 79.69 141 ASP A C 1
ATOM 1124 O O . ASP A 1 141 ? -20.218 3.987 32.976 1.00 79.69 141 ASP A O 1
ATOM 1128 N N . ASP A 1 142 ? -21.080 5.063 31.226 1.00 91.06 142 ASP A N 1
ATOM 1129 C CA . ASP A 1 142 ? -21.642 3.891 30.562 1.00 91.06 142 ASP A CA 1
ATOM 1130 C C . ASP A 1 142 ? -20.548 3.047 29.896 1.00 91.06 142 ASP A C 1
ATOM 1132 O O . ASP A 1 142 ? -20.094 3.329 28.778 1.00 91.06 142 ASP A O 1
ATOM 1136 N N . LYS A 1 143 ? -20.160 1.980 30.598 1.00 91.12 143 LYS A N 1
ATOM 1137 C CA . LYS A 1 143 ? -19.155 1.011 30.160 1.00 91.12 143 LYS A CA 1
ATOM 1138 C C . LYS A 1 143 ? -19.536 0.301 28.866 1.00 91.12 143 LYS A C 1
ATOM 1140 O O . LYS A 1 143 ? -18.676 0.124 28.009 1.00 91.12 143 LYS A O 1
ATOM 1145 N N . THR A 1 144 ? -20.817 0.009 28.647 1.00 92.31 144 THR A N 1
ATOM 1146 C CA . THR A 1 144 ? -21.294 -0.599 27.395 1.00 92.31 144 THR A CA 1
ATOM 1147 C C . THR A 1 144 ? -21.041 0.327 26.213 1.00 92.31 144 THR A C 1
ATOM 1149 O O . THR A 1 144 ? -20.420 -0.066 25.220 1.00 92.31 144 THR A O 1
ATOM 1152 N N . ARG A 1 145 ? -21.466 1.589 26.335 1.00 90.88 145 ARG A N 1
ATOM 1153 C CA . ARG A 1 145 ? -21.257 2.603 25.295 1.00 90.88 145 ARG A CA 1
ATOM 1154 C C . ARG A 1 145 ? -19.774 2.901 25.083 1.00 90.88 145 ARG A C 1
ATOM 1156 O O . ARG A 1 145 ? -19.357 3.179 23.958 1.00 90.88 145 ARG A O 1
ATOM 1163 N N . PHE A 1 146 ? -18.974 2.872 26.146 1.00 90.81 146 PHE A N 1
ATOM 1164 C CA . PHE A 1 146 ? -17.533 3.070 26.054 1.00 90.81 146 PHE A CA 1
ATOM 1165 C C . PHE A 1 146 ? -16.849 1.916 25.310 1.00 90.81 146 PHE A C 1
ATOM 1167 O O . PHE A 1 146 ? -16.128 2.177 24.347 1.00 90.81 146 PHE A O 1
ATOM 1174 N N . CYS A 1 147 ? -17.142 0.662 25.667 1.00 91.06 147 CYS A N 1
ATOM 1175 C CA . CYS A 1 147 ? -16.643 -0.525 24.969 1.00 91.06 147 CYS A CA 1
ATOM 1176 C C . CYS A 1 147 ? -16.984 -0.478 23.471 1.00 91.06 147 CYS A C 1
ATOM 1178 O O . CYS A 1 147 ? -16.110 -0.687 22.634 1.00 91.06 147 CYS A O 1
ATOM 1180 N N . GLN A 1 148 ? -18.212 -0.099 23.105 1.00 91.12 148 GLN A N 1
ATOM 1181 C CA . GLN A 1 148 ? -18.602 0.063 21.697 1.00 91.12 148 GLN A CA 1
ATOM 1182 C C . GLN A 1 148 ? -17.762 1.127 20.970 1.00 91.12 148 GLN A C 1
ATOM 1184 O O . GLN A 1 148 ? -17.279 0.883 19.867 1.00 91.12 148 GLN A O 1
ATOM 1189 N N . LYS A 1 149 ? -17.504 2.282 21.601 1.00 88.25 149 LYS A N 1
ATOM 1190 C CA . LYS A 1 149 ? -16.624 3.319 21.031 1.00 88.25 149 LYS A CA 1
ATOM 1191 C C . LYS A 1 149 ? -15.181 2.845 20.863 1.00 88.25 149 LYS A C 1
ATOM 1193 O O . LYS A 1 149 ? -14.536 3.215 19.881 1.00 88.25 149 LYS A O 1
ATOM 1198 N N . VAL A 1 150 ? -14.667 2.071 21.820 1.00 88.44 150 VAL A N 1
ATOM 1199 C CA . VAL A 1 150 ? -13.333 1.460 21.741 1.00 88.44 150 VAL A CA 1
ATOM 1200 C C . VAL A 1 150 ? -13.261 0.531 20.533 1.00 88.44 150 VAL A C 1
ATOM 1202 O O . VAL A 1 150 ? -12.347 0.678 19.723 1.00 88.44 150 VAL A O 1
ATOM 1205 N N . LEU A 1 151 ? -14.254 -0.345 20.351 1.00 88.00 151 LEU A N 1
ATOM 1206 C CA . LEU A 1 151 ? -14.316 -1.245 19.196 1.00 88.00 151 LEU A CA 1
ATOM 1207 C C . LEU A 1 151 ? -14.421 -0.486 17.870 1.00 88.00 151 LEU A C 1
ATOM 1209 O O . LEU A 1 151 ? -13.708 -0.808 16.923 1.00 88.00 151 LEU A O 1
ATOM 1213 N N . ASP A 1 152 ? -15.241 0.562 17.791 1.00 84.06 152 ASP A N 1
ATOM 1214 C CA . ASP A 1 152 ? -15.341 1.390 16.582 1.00 84.06 152 ASP A CA 1
ATOM 1215 C C . ASP A 1 152 ? -14.013 2.076 16.242 1.00 84.06 152 ASP A C 1
ATOM 1217 O O . ASP A 1 152 ? -13.639 2.201 15.072 1.00 84.06 152 ASP A O 1
ATOM 1221 N N . LYS A 1 153 ? -13.272 2.516 17.263 1.00 81.00 153 LYS A N 1
ATOM 1222 C CA . LYS A 1 153 ? -11.949 3.121 17.093 1.00 81.00 153 LYS A CA 1
ATOM 1223 C C . LYS A 1 153 ? -10.906 2.086 16.663 1.00 81.00 153 LYS A C 1
ATOM 1225 O O . LYS A 1 153 ? -10.136 2.363 15.744 1.00 81.00 153 LYS A O 1
ATOM 1230 N N . ALA A 1 154 ? -10.909 0.902 17.272 1.00 79.31 154 ALA A N 1
ATOM 1231 C CA . ALA A 1 154 ? -10.013 -0.195 16.920 1.00 79.31 154 ALA A CA 1
ATOM 1232 C C . ALA A 1 154 ? -10.265 -0.699 15.491 1.00 79.31 154 ALA A C 1
ATOM 1234 O O . ALA A 1 154 ? -9.318 -0.854 14.722 1.00 79.31 154 ALA A O 1
ATOM 1235 N N . ARG A 1 155 ? -11.534 -0.824 15.076 1.00 77.12 155 ARG A N 1
ATOM 1236 C CA . ARG A 1 155 ? -11.916 -1.133 13.688 1.00 77.12 155 ARG A CA 1
ATOM 1237 C C . ARG A 1 155 ? -11.378 -0.102 12.707 1.00 77.12 155 ARG A C 1
ATOM 1239 O O . ARG A 1 155 ? -10.735 -0.482 11.737 1.00 77.12 155 ARG A O 1
ATOM 1246 N N . LYS A 1 156 ? -11.554 1.194 12.988 1.00 74.19 156 LYS A N 1
ATOM 1247 C CA . LYS A 1 156 ? -10.995 2.271 12.149 1.00 74.19 156 LYS A CA 1
ATOM 1248 C C . LYS A 1 156 ? -9.470 2.189 12.030 1.00 74.19 156 LYS A C 1
ATOM 1250 O O . LYS A 1 156 ? -8.938 2.465 10.960 1.00 74.19 156 LYS A O 1
ATOM 1255 N N . HIS A 1 157 ? -8.771 1.791 13.095 1.00 73.44 157 HIS A N 1
ATOM 1256 C CA . HIS A 1 157 ? -7.323 1.578 13.050 1.00 73.44 157 HIS A CA 1
ATOM 1257 C C . HIS A 1 157 ? -6.929 0.322 12.256 1.00 73.44 157 HIS A C 1
ATOM 1259 O O . HIS A 1 157 ? -6.025 0.369 11.429 1.00 73.44 157 HIS A O 1
ATOM 1265 N N . LYS A 1 158 ? -7.639 -0.797 12.432 1.00 72.56 158 LYS A N 1
ATOM 1266 C CA . LYS A 1 158 ? -7.433 -2.010 11.624 1.00 72.56 158 LYS A CA 1
ATOM 1267 C C . LYS A 1 158 ? -7.673 -1.748 10.136 1.00 72.56 158 LYS A C 1
ATOM 1269 O O . LYS A 1 158 ? -6.903 -2.217 9.305 1.00 72.56 158 LYS A O 1
ATOM 1274 N N . SER A 1 159 ? -8.674 -0.935 9.798 1.00 70.38 159 SER A N 1
ATOM 1275 C CA . SER A 1 159 ? -8.915 -0.487 8.424 1.00 70.38 159 SER A CA 1
ATOM 1276 C C . SER A 1 159 ? -7.749 0.322 7.848 1.00 70.38 159 SER A C 1
ATOM 1278 O O . SER A 1 159 ? -7.503 0.231 6.651 1.00 70.38 159 SER A O 1
ATOM 1280 N N . SER A 1 160 ? -6.982 1.066 8.656 1.00 70.62 160 SER A N 1
ATOM 1281 C CA . SER A 1 160 ? -5.790 1.754 8.143 1.00 70.62 160 SER A CA 1
ATOM 1282 C C . SER A 1 160 ? -4.616 0.799 7.904 1.00 70.62 160 SER A C 1
ATOM 1284 O O . SER A 1 160 ? -3.892 0.964 6.927 1.00 70.62 160 SER A O 1
ATOM 1286 N N . LEU A 1 161 ? -4.465 -0.256 8.714 1.00 74.19 161 LEU A N 1
ATOM 1287 C CA . LEU A 1 161 ? -3.514 -1.346 8.439 1.00 74.19 161 LEU A CA 1
ATOM 1288 C C . LEU A 1 161 ? -3.879 -2.130 7.168 1.00 74.19 161 LEU A C 1
ATOM 1290 O O . LEU A 1 161 ? -2.993 -2.618 6.467 1.00 74.19 161 LEU A O 1
ATOM 1294 N N . PHE A 1 162 ? -5.170 -2.209 6.837 1.00 82.56 162 PHE A N 1
ATOM 1295 C CA . PHE A 1 162 ? -5.638 -2.837 5.603 1.00 82.56 162 PHE A CA 1
ATOM 1296 C C . PHE A 1 162 ? -5.136 -2.109 4.348 1.00 82.56 162 PHE A C 1
ATOM 1298 O O . PHE A 1 162 ? -4.792 -2.774 3.378 1.00 82.56 162 PHE A O 1
ATOM 1305 N N . ILE A 1 163 ? -4.977 -0.779 4.391 1.00 84.25 163 ILE A N 1
ATOM 1306 C CA . ILE A 1 163 ? -4.383 0.013 3.296 1.00 84.25 163 ILE A CA 1
ATOM 1307 C C . ILE A 1 163 ? -2.942 -0.436 3.021 1.00 84.25 163 ILE A C 1
ATOM 1309 O O . ILE A 1 163 ? -2.558 -0.609 1.867 1.00 84.25 163 ILE A O 1
ATOM 1313 N N . VAL A 1 164 ? -2.155 -0.680 4.074 1.00 84.06 164 VAL A N 1
ATOM 1314 C CA . VAL A 1 164 ? -0.770 -1.163 3.945 1.00 84.06 164 VAL A CA 1
ATOM 1315 C C . VAL A 1 164 ? -0.736 -2.590 3.396 1.00 84.06 164 VAL A C 1
ATOM 1317 O O . VAL A 1 164 ? 0.090 -2.913 2.549 1.00 84.06 164 VAL A O 1
ATOM 1320 N N . ALA A 1 165 ? -1.639 -3.459 3.850 1.00 85.69 165 ALA A N 1
ATOM 1321 C CA . ALA A 1 165 ? -1.724 -4.821 3.331 1.00 85.69 165 ALA A CA 1
ATOM 1322 C C . ALA A 1 165 ? -2.151 -4.847 1.851 1.00 85.69 165 ALA A C 1
ATOM 1324 O O . ALA A 1 165 ? -1.568 -5.585 1.057 1.00 85.69 165 ALA A O 1
ATOM 1325 N N . ALA A 1 166 ? -3.131 -4.021 1.477 1.00 89.31 166 ALA A N 1
ATOM 1326 C CA . ALA A 1 166 ? -3.580 -3.839 0.101 1.00 89.31 166 ALA A CA 1
ATOM 1327 C C . ALA A 1 166 ? -2.445 -3.310 -0.787 1.00 89.31 166 ALA A C 1
ATOM 1329 O O . ALA A 1 166 ? -2.194 -3.865 -1.854 1.00 89.31 166 ALA A O 1
ATOM 1330 N N . SER A 1 167 ? -1.683 -2.313 -0.325 1.00 91.75 167 SER A N 1
ATOM 1331 C CA . SER A 1 167 ? -0.567 -1.768 -1.104 1.00 91.75 167 SER A CA 1
ATOM 1332 C C . SER A 1 167 ? 0.554 -2.785 -1.335 1.00 91.75 167 SER A C 1
ATOM 1334 O O . SER A 1 167 ? 1.114 -2.821 -2.427 1.00 91.75 167 SER A O 1
ATOM 1336 N N . GLN A 1 168 ? 0.847 -3.672 -0.376 1.00 90.38 168 GLN A N 1
ATOM 1337 C CA . GLN A 1 168 ? 1.813 -4.757 -0.596 1.00 90.38 168 GLN A CA 1
ATOM 1338 C C . GLN A 1 168 ? 1.331 -5.764 -1.654 1.00 90.38 168 GLN A C 1
ATOM 1340 O O . GLN A 1 168 ? 2.143 -6.248 -2.441 1.00 90.38 168 GLN A O 1
ATOM 1345 N N . ARG A 1 169 ? 0.023 -6.057 -1.725 1.00 92.69 169 ARG A N 1
ATOM 1346 C CA . ARG A 1 169 ? -0.540 -6.917 -2.784 1.00 92.69 169 ARG A CA 1
ATOM 1347 C C . ARG A 1 169 ? -0.461 -6.250 -4.155 1.00 92.69 169 ARG A C 1
ATOM 1349 O O . ARG A 1 169 ? -0.002 -6.886 -5.100 1.00 92.69 169 ARG A O 1
ATOM 1356 N N . VAL A 1 170 ? -0.805 -4.962 -4.246 1.00 92.69 170 VAL A N 1
ATOM 1357 C CA . VAL A 1 170 ? -0.650 -4.183 -5.489 1.00 92.69 170 VAL A CA 1
ATOM 1358 C C . VAL A 1 170 ? 0.816 -4.124 -5.923 1.00 92.69 170 VAL A C 1
ATOM 1360 O O . VAL A 1 170 ? 1.102 -4.326 -7.098 1.00 92.69 170 VAL A O 1
ATOM 1363 N N . ARG A 1 171 ? 1.762 -3.920 -4.995 1.00 94.06 171 ARG A N 1
ATOM 1364 C CA . ARG A 1 171 ? 3.203 -3.976 -5.291 1.00 94.06 171 ARG A CA 1
ATOM 1365 C C . ARG A 1 171 ? 3.599 -5.320 -5.903 1.00 94.06 171 ARG A C 1
ATOM 1367 O O . ARG A 1 171 ? 4.214 -5.328 -6.962 1.00 94.06 171 ARG A O 1
ATOM 1374 N N . GLY A 1 172 ? 3.220 -6.429 -5.266 1.00 90.94 172 GLY A N 1
ATOM 1375 C CA . GLY A 1 172 ? 3.524 -7.767 -5.780 1.00 90.94 172 GLY A CA 1
ATOM 1376 C C . GLY A 1 172 ? 2.917 -8.020 -7.164 1.00 90.94 172 GLY A C 1
ATOM 1377 O O . GLY A 1 172 ? 3.550 -8.652 -8.005 1.00 90.94 172 GLY A O 1
ATOM 1378 N N . ALA A 1 173 ? 1.724 -7.477 -7.434 1.00 91.38 173 ALA A N 1
ATOM 1379 C CA . ALA A 1 173 ? 1.121 -7.531 -8.762 1.00 91.38 173 ALA A CA 1
ATOM 1380 C C . ALA A 1 173 ? 1.951 -6.745 -9.793 1.00 91.38 173 ALA A C 1
ATOM 1382 O O . ALA A 1 173 ? 2.309 -7.308 -10.824 1.00 91.38 173 ALA A O 1
ATOM 1383 N N . LEU A 1 174 ? 2.329 -5.498 -9.495 1.00 91.38 174 LEU A N 1
ATOM 1384 C CA . LEU A 1 174 ? 3.143 -4.661 -10.389 1.00 91.38 174 LEU A CA 1
ATOM 1385 C C . LEU A 1 174 ? 4.497 -5.300 -10.720 1.00 91.38 174 LEU A C 1
ATOM 1387 O O . LEU A 1 174 ? 4.917 -5.282 -11.870 1.00 91.38 174 LEU A O 1
ATOM 1391 N N . GLU A 1 175 ? 5.162 -5.913 -9.741 1.00 90.44 175 GLU A N 1
ATOM 1392 C CA . GLU A 1 175 ? 6.434 -6.621 -9.955 1.00 90.44 175 GLU A CA 1
ATOM 1393 C C . GLU A 1 175 ? 6.299 -7.824 -10.908 1.00 90.44 175 GLU A C 1
ATOM 1395 O O . GLU A 1 175 ? 7.282 -8.241 -11.520 1.00 90.44 175 GLU A O 1
ATOM 1400 N N . SER A 1 176 ? 5.088 -8.368 -11.060 1.00 90.25 176 SER A N 1
ATOM 1401 C CA . SER A 1 176 ? 4.789 -9.483 -11.966 1.00 90.25 176 SER A CA 1
ATOM 1402 C C . SER A 1 176 ? 4.281 -9.057 -13.349 1.00 90.25 176 SER A C 1
ATOM 1404 O O . SER A 1 176 ? 4.123 -9.907 -14.227 1.00 90.25 176 SER A O 1
ATOM 1406 N N . PHE A 1 177 ? 4.006 -7.765 -13.555 1.00 85.38 177 PHE A N 1
ATOM 1407 C CA . PHE A 1 177 ? 3.399 -7.262 -14.786 1.00 85.38 177 PHE A CA 1
ATOM 1408 C C . PHE A 1 177 ? 4.377 -7.240 -15.960 1.00 85.38 177 PHE A C 1
ATOM 1410 O O . PHE A 1 177 ? 5.574 -6.964 -15.821 1.00 85.38 177 PHE A O 1
ATOM 1417 N N . SER A 1 178 ? 3.833 -7.489 -17.153 1.00 83.00 178 SER A N 1
ATOM 1418 C CA . SER A 1 178 ? 4.553 -7.224 -18.391 1.00 83.00 178 SER A CA 1
ATOM 1419 C C . SER A 1 178 ? 4.740 -5.714 -18.592 1.00 83.00 178 SER A C 1
ATOM 1421 O O . SER A 1 178 ? 4.113 -4.893 -17.922 1.00 83.00 178 SER A O 1
ATOM 1423 N N . LEU A 1 179 ? 5.608 -5.333 -19.532 1.00 69.94 179 LEU A N 1
ATOM 1424 C CA . LEU A 1 179 ? 5.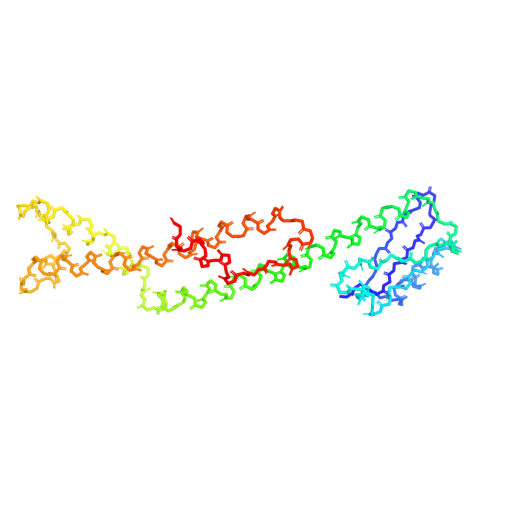826 -3.924 -19.868 1.00 69.94 179 LEU A CA 1
ATOM 1425 C C . LEU A 1 179 ? 4.526 -3.229 -20.310 1.00 6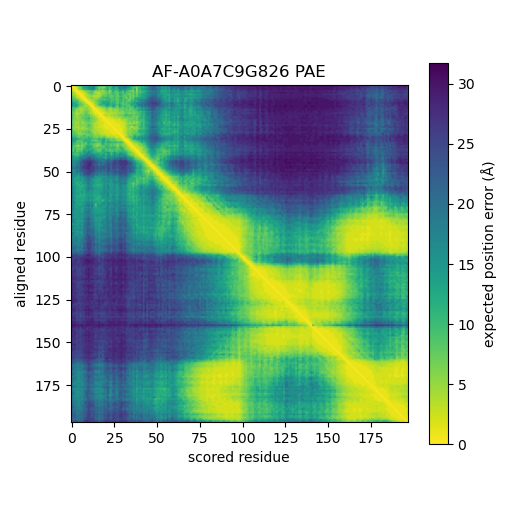9.94 179 LEU A C 1
ATOM 1427 O O . LEU A 1 179 ? 4.254 -2.112 -19.880 1.00 69.94 179 LEU A O 1
ATOM 1431 N N . ASP A 1 180 ? 3.725 -3.904 -21.135 1.00 73.62 180 ASP A N 1
ATOM 1432 C CA . ASP A 1 180 ? 2.453 -3.389 -21.659 1.00 73.62 180 ASP A CA 1
ATOM 1433 C C . ASP A 1 180 ? 1.435 -3.172 -20.526 1.00 73.62 180 ASP A C 1
ATOM 1435 O O . ASP A 1 180 ? 0.832 -2.104 -20.406 1.00 73.62 180 ASP A O 1
ATOM 1439 N N . ASP A 1 181 ? 1.335 -4.140 -19.610 1.00 79.56 181 ASP A N 1
ATOM 1440 C CA . ASP A 1 181 ? 0.447 -4.045 -18.449 1.00 79.56 181 ASP A CA 1
ATOM 1441 C C . ASP A 1 181 ? 0.865 -2.910 -17.500 1.00 79.56 181 ASP A C 1
ATOM 1443 O O . ASP A 1 181 ? 0.012 -2.192 -16.982 1.00 79.56 181 ASP A O 1
ATOM 1447 N N . LEU A 1 182 ? 2.171 -2.698 -17.285 1.00 79.56 182 LEU A N 1
ATOM 1448 C CA . LEU A 1 182 ? 2.679 -1.605 -16.444 1.00 79.56 182 LEU A CA 1
ATOM 1449 C C . LEU A 1 182 ? 2.322 -0.218 -16.994 1.00 79.56 182 LEU A C 1
ATOM 1451 O O . LEU A 1 182 ? 2.015 0.694 -16.217 1.00 79.56 182 LEU A O 1
ATOM 1455 N N . TYR A 1 183 ? 2.329 -0.048 -18.318 1.00 73.50 183 TYR A N 1
ATOM 1456 C CA . TYR A 1 183 ? 1.910 1.204 -18.948 1.00 73.50 183 TYR A CA 1
ATOM 1457 C C . TYR A 1 183 ? 0.436 1.504 -18.683 1.00 73.50 183 TYR A C 1
ATOM 1459 O O . TYR A 1 183 ? 0.091 2.649 -18.378 1.00 73.50 183 TYR A O 1
ATOM 1467 N N . HIS A 1 184 ? -0.409 0.478 -18.751 1.00 81.31 184 HIS A N 1
ATOM 1468 C CA . HIS A 1 184 ? -1.855 0.594 -18.577 1.00 81.31 184 HIS A CA 1
ATOM 1469 C C . HIS A 1 184 ? -2.329 0.451 -17.123 1.00 81.31 184 HIS A C 1
ATOM 1471 O O . HIS A 1 184 ? -3.516 0.633 -16.848 1.00 81.31 184 HIS A O 1
ATOM 1477 N N . ALA A 1 185 ? -1.421 0.170 -16.187 1.00 83.19 185 ALA A N 1
ATOM 1478 C CA . ALA A 1 185 ? -1.733 0.051 -14.772 1.00 83.19 185 ALA A CA 1
ATOM 1479 C C . ALA A 1 185 ? -2.194 1.393 -14.179 1.00 83.19 185 ALA A C 1
ATOM 1481 O O . ALA A 1 185 ? -1.411 2.337 -14.038 1.00 83.19 185 ALA A O 1
ATOM 1482 N N . ASP A 1 186 ? -3.459 1.451 -13.759 1.00 90.44 186 ASP A N 1
ATOM 1483 C CA . ASP A 1 186 ? -3.989 2.538 -12.938 1.00 90.44 186 ASP A CA 1
ATOM 1484 C C . ASP A 1 186 ? -3.866 2.173 -11.455 1.00 90.44 186 ASP A C 1
ATOM 1486 O O . ASP A 1 186 ? -4.638 1.389 -10.898 1.00 90.44 186 ASP A O 1
ATOM 1490 N N . ILE A 1 187 ? -2.879 2.783 -10.805 1.00 91.88 187 ILE A N 1
ATOM 1491 C CA . ILE A 1 187 ? -2.538 2.538 -9.403 1.00 91.88 187 ILE A CA 1
ATOM 1492 C C . ILE A 1 187 ? -3.692 2.862 -8.450 1.00 91.88 187 ILE A C 1
ATOM 1494 O O . ILE A 1 187 ? -3.861 2.175 -7.439 1.00 91.88 187 ILE A O 1
ATOM 1498 N N . GLN A 1 188 ? -4.495 3.885 -8.754 1.00 89.56 188 GLN A N 1
ATOM 1499 C CA . GLN A 1 188 ? -5.615 4.263 -7.897 1.00 89.56 188 GLN A CA 1
ATOM 1500 C C . GLN A 1 188 ? -6.730 3.229 -7.992 1.00 89.56 188 GLN A C 1
ATOM 1502 O O . GLN A 1 188 ? -7.224 2.778 -6.957 1.00 89.56 188 GLN A O 1
ATOM 1507 N N . LEU A 1 189 ? -7.084 2.812 -9.212 1.00 90.31 189 LEU A N 1
ATOM 1508 C CA . LEU A 1 189 ? -8.092 1.775 -9.432 1.00 90.31 189 LEU A CA 1
ATOM 1509 C C . LEU A 1 189 ? -7.666 0.433 -8.834 1.00 90.31 189 LEU A C 1
ATOM 1511 O O . LEU A 1 189 ? -8.475 -0.220 -8.178 1.00 90.31 189 LEU A O 1
ATOM 1515 N N . MET A 1 190 ? -6.401 0.041 -9.000 1.00 92.69 190 MET A N 1
ATOM 1516 C CA . MET A 1 190 ? -5.876 -1.200 -8.424 1.00 92.69 190 MET A CA 1
ATOM 1517 C C . MET A 1 190 ? -5.957 -1.193 -6.896 1.00 92.69 190 MET A C 1
ATOM 1519 O O 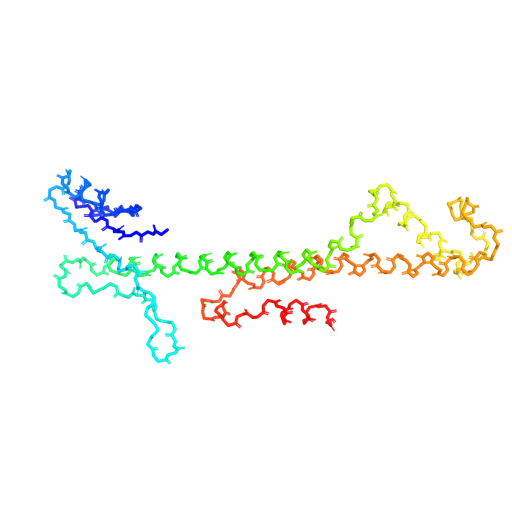. MET A 1 190 ? -6.463 -2.144 -6.301 1.00 92.69 190 MET A O 1
ATOM 1523 N N . LEU A 1 191 ? -5.518 -0.107 -6.248 1.00 90.56 191 LEU A N 1
ATOM 1524 C CA . LEU A 1 191 ? -5.581 -0.014 -4.790 1.00 90.56 191 LEU A CA 1
ATOM 1525 C C . LEU A 1 191 ? -7.028 0.054 -4.283 1.00 90.56 191 LEU A C 1
ATOM 1527 O O . LEU A 1 191 ? -7.348 -0.570 -3.278 1.00 90.56 191 LEU A O 1
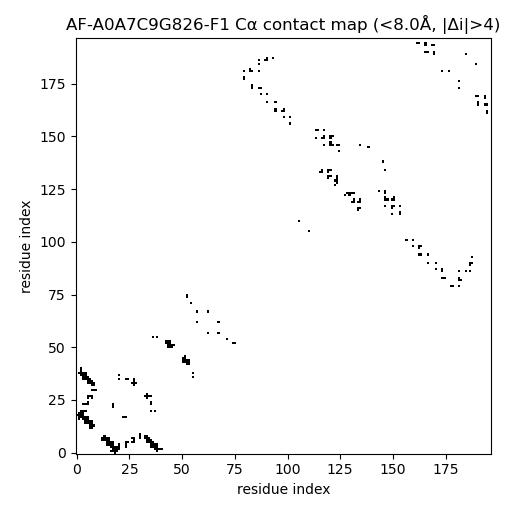ATOM 1531 N N . GLN A 1 192 ? -7.923 0.763 -4.975 1.00 88.44 192 GLN A N 1
ATOM 1532 C CA . GLN A 1 192 ? -9.346 0.790 -4.624 1.00 88.44 192 GLN A CA 1
ATOM 1533 C C . GLN A 1 192 ? -10.013 -0.578 -4.794 1.00 88.44 192 GLN A C 1
ATOM 1535 O O . GLN A 1 192 ? -10.844 -0.947 -3.968 1.00 88.44 192 GLN A O 1
ATOM 1540 N N . GLY A 1 193 ? -9.643 -1.338 -5.827 1.00 88.75 193 GLY A N 1
ATOM 1541 C CA . GLY A 1 193 ? -10.103 -2.712 -6.018 1.00 88.75 193 GLY A CA 1
ATOM 1542 C C . GLY A 1 193 ? -9.755 -3.593 -4.819 1.00 88.75 193 GLY A C 1
ATOM 1543 O O . GLY A 1 193 ? -10.635 -4.234 -4.256 1.00 88.75 193 GLY A O 1
ATOM 1544 N N . GLU A 1 194 ? -8.504 -3.533 -4.361 1.00 90.69 194 GLU A N 1
ATOM 1545 C CA . GLU A 1 194 ? -8.030 -4.267 -3.178 1.00 90.69 194 GLU A CA 1
ATOM 1546 C C . GLU A 1 194 ? -8.665 -3.810 -1.862 1.00 90.69 194 GLU A C 1
ATOM 1548 O O . GLU A 1 194 ? -8.771 -4.593 -0.920 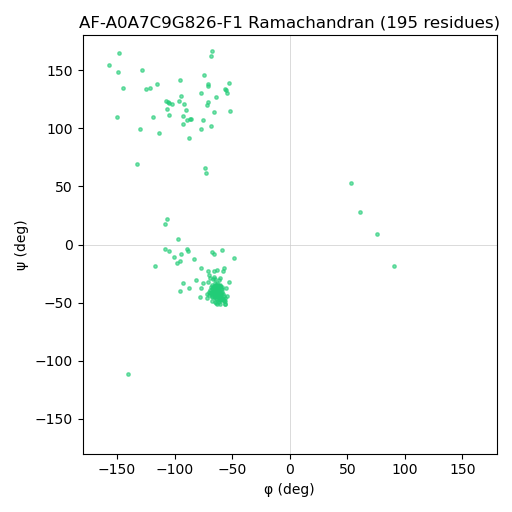1.00 90.69 194 GLU A O 1
ATOM 1553 N N . LEU A 1 195 ? -9.073 -2.544 -1.772 1.00 85.12 195 LEU A N 1
ATOM 1554 C CA . LEU A 1 195 ? -9.751 -2.013 -0.592 1.00 85.12 195 LEU A CA 1
ATOM 1555 C C . LEU A 1 195 ? -11.231 -2.427 -0.507 1.00 85.12 195 LEU A C 1
ATOM 1557 O O . LEU A 1 195 ? -11.805 -2.369 0.579 1.00 85.12 195 LEU A O 1
ATOM 1561 N N . ASN A 1 196 ? -11.833 -2.825 -1.631 1.00 83.31 196 ASN A N 1
ATOM 1562 C CA . ASN A 1 196 ? -13.246 -3.200 -1.742 1.00 83.31 196 ASN A CA 1
ATOM 1563 C C . ASN A 1 196 ? -13.481 -4.721 -1.850 1.00 83.31 196 ASN A C 1
ATOM 1565 O O . ASN A 1 196 ? -14.641 -5.139 -1.881 1.00 83.31 196 ASN A O 1
ATOM 1569 N N . ALA A 1 197 ? -12.412 -5.515 -1.954 1.00 75.38 197 ALA A N 1
ATOM 1570 C CA . ALA A 1 197 ? -12.434 -6.978 -2.026 1.00 75.38 197 ALA A CA 1
ATOM 1571 C C . ALA A 1 197 ? -12.530 -7.625 -0.635 1.00 75.38 197 ALA A C 1
ATOM 1573 O O . ALA A 1 197 ? -13.265 -8.633 -0.519 1.00 75.38 197 ALA A O 1
#

Nearest PDB structures (foldseek):
  7sqc-assembly1_1H  TM=2.205E-01  e=6.855E+00  Chlamydomonas reinhardtii